Protein AF-A0A8A1MAG7-F1 (afdb_monomer)

pLDDT: mean 86.13, std 16.1, range [33.81, 98.5]

Nearest PDB structures (foldseek):
  5ikk-assembly1_A-2  TM=9.417E-01  e=5.206E-13  Schizosaccharomyces pombe 972h-
  5j8j-assembly1_A-2  TM=9.029E-01  e=1.409E-11  Saccharomyces cerevisiae S288C
  6z6o-assembly1_E  TM=8.966E-01  e=1.816E-11  Saccharomyces cerevisiae S288C
  6z6f-assembly1_A  TM=8.938E-01  e=6.882E-11  Saccharomyces cerevisiae S288C
  6z6h-assembly1_B  TM=8.407E-01  e=3.095E-09  Saccharomyces cerevisiae S288C

Organism: Ajellomyces capsulatus (NCBI:txid5037)

Structure (mmCIF, N/CA/C/O backbone):
data_AF-A0A8A1MAG7-F1
#
_entry.id   AF-A0A8A1MAG7-F1
#
loop_
_atom_site.group_PDB
_atom_site.id
_atom_site.type_symbol
_atom_site.label_atom_id
_atom_site.label_alt_id
_atom_site.label_comp_id
_atom_site.label_asym_id
_atom_site.label_entity_id
_atom_site.label_seq_id
_atom_site.pdbx_PDB_ins_code
_atom_site.Cartn_x
_atom_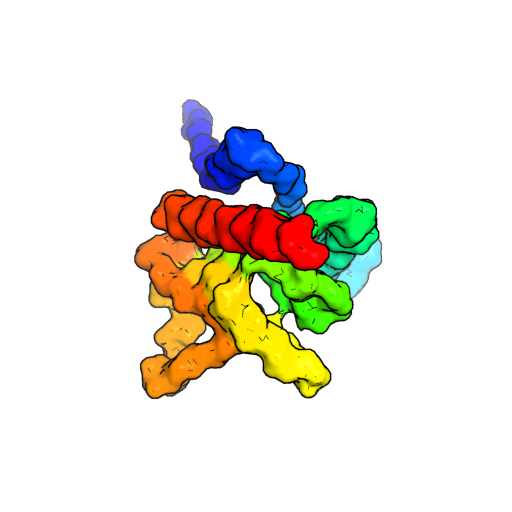site.Cartn_y
_atom_site.Cartn_z
_atom_site.occupancy
_atom_site.B_iso_or_equiv
_atom_site.auth_seq_id
_atom_site.auth_comp_id
_atom_site.auth_asym_id
_atom_site.auth_atom_id
_atom_site.pdbx_PDB_model_num
ATOM 1 N N . MET A 1 1 ? -10.547 1.505 -40.379 1.00 33.81 1 MET A N 1
ATOM 2 C CA . MET A 1 1 ? -11.097 0.730 -39.248 1.00 33.81 1 MET A CA 1
ATOM 3 C C . MET A 1 1 ? -10.253 1.044 -38.028 1.00 33.81 1 MET A C 1
ATOM 5 O O . MET A 1 1 ? -9.081 0.695 -38.015 1.00 33.81 1 MET A O 1
ATOM 9 N N . ALA A 1 2 ? -10.794 1.801 -37.075 1.00 35.88 2 ALA A N 1
ATOM 10 C CA . ALA A 1 2 ? -10.113 2.058 -35.812 1.00 35.88 2 ALA A CA 1
ATOM 11 C C . ALA A 1 2 ? -10.186 0.778 -34.974 1.00 35.88 2 ALA A C 1
ATOM 13 O O . ALA A 1 2 ? -11.279 0.320 -34.645 1.00 35.88 2 ALA A O 1
ATOM 14 N N . ASN A 1 3 ? -9.034 0.176 -34.682 1.00 38.53 3 ASN A N 1
ATOM 15 C CA . ASN A 1 3 ? -8.954 -0.936 -33.748 1.00 38.53 3 ASN A CA 1
ATOM 16 C C . ASN A 1 3 ? -9.261 -0.365 -32.359 1.00 38.53 3 ASN A C 1
ATOM 18 O O . ASN A 1 3 ? -8.435 0.331 -31.768 1.00 38.53 3 ASN A O 1
ATOM 22 N N . GLY A 1 4 ? -10.489 -0.579 -31.889 1.00 38.81 4 GLY A N 1
ATOM 23 C CA . GLY A 1 4 ? -10.929 -0.197 -30.556 1.00 38.81 4 GLY A CA 1
ATOM 24 C C . GLY A 1 4 ? -10.152 -1.000 -29.523 1.00 38.81 4 GLY A C 1
ATOM 25 O O . GLY A 1 4 ? -10.568 -2.090 -29.139 1.00 38.81 4 GLY A O 1
ATOM 26 N N . GLY A 1 5 ? -9.010 -0.470 -29.090 1.00 35.75 5 GLY A N 1
ATOM 27 C CA . GLY A 1 5 ? -8.296 -0.986 -27.935 1.00 35.75 5 GLY A CA 1
ATOM 28 C C . GLY A 1 5 ? -9.201 -0.856 -26.718 1.00 35.75 5 GLY A C 1
ATOM 29 O O . GLY A 1 5 ? -9.334 0.232 -26.158 1.00 35.75 5 GLY A O 1
ATOM 30 N N . ARG A 1 6 ? -9.848 -1.953 -26.311 1.00 42.72 6 ARG A N 1
ATOM 31 C CA . ARG A 1 6 ? -10.412 -2.058 -24.965 1.00 42.72 6 ARG A CA 1
ATOM 32 C C . ARG A 1 6 ? -9.238 -1.879 -24.009 1.00 42.72 6 ARG A C 1
ATOM 34 O O . ARG A 1 6 ? -8.430 -2.789 -23.854 1.00 42.72 6 ARG A O 1
ATOM 41 N N . LYS A 1 7 ? -9.118 -0.700 -23.395 1.00 51.25 7 LYS A N 1
ATOM 42 C CA . LYS A 1 7 ? -8.331 -0.561 -22.172 1.00 51.25 7 LYS A CA 1
ATOM 43 C C . LYS A 1 7 ? -8.980 -1.517 -21.175 1.00 51.25 7 LYS A C 1
ATOM 45 O O . LYS A 1 7 ? -10.106 -1.275 -20.754 1.00 51.25 7 LYS A O 1
ATOM 50 N N . ALA A 1 8 ? -8.338 -2.652 -20.914 1.00 54.47 8 ALA A N 1
ATOM 51 C CA . ALA A 1 8 ? -8.750 -3.536 -19.840 1.00 54.47 8 ALA A CA 1
ATOM 52 C C . ALA A 1 8 ? -8.534 -2.757 -18.543 1.00 54.47 8 ALA A C 1
ATOM 54 O O . ALA A 1 8 ? -7.400 -2.584 -18.102 1.00 54.47 8 ALA A O 1
ATOM 55 N N . ASP A 1 9 ? -9.610 -2.197 -18.005 1.00 71.00 9 ASP A N 1
ATOM 56 C CA . ASP A 1 9 ? -9.578 -1.537 -16.713 1.00 71.00 9 ASP A CA 1
ATOM 57 C C . ASP A 1 9 ? -9.663 -2.618 -15.638 1.00 71.00 9 ASP A C 1
ATOM 59 O O . ASP A 1 9 ? -10.737 -3.006 -15.184 1.00 71.00 9 ASP A O 1
ATOM 63 N N . VAL A 1 10 ? -8.506 -3.193 -15.317 1.00 85.06 10 VAL A N 1
ATOM 64 C CA . VAL A 1 10 ? -8.394 -4.237 -14.294 1.00 85.06 10 VAL A CA 1
ATOM 65 C C . VAL A 1 10 ? -8.762 -3.682 -12.917 1.00 85.06 10 VAL A C 1
ATOM 67 O O . VAL A 1 10 ? -9.334 -4.401 -12.098 1.00 85.06 10 VAL A O 1
ATOM 70 N N . VAL A 1 11 ? -8.504 -2.388 -12.686 1.00 89.00 11 VAL A N 1
ATOM 71 C CA . VAL A 1 11 ? -8.842 -1.682 -11.443 1.00 89.00 11 VAL A CA 1
ATOM 72 C C . VAL A 1 11 ? -10.351 -1.683 -11.225 1.00 89.00 11 VAL A C 1
ATOM 74 O O . VAL A 1 11 ? -10.798 -1.955 -10.111 1.00 89.00 11 VAL A O 1
ATOM 77 N N . LYS A 1 12 ? -11.148 -1.534 -12.292 1.00 91.19 12 LYS A N 1
ATOM 78 C CA . LYS A 1 12 ? -12.611 -1.680 -12.223 1.00 91.19 12 LYS A CA 1
ATOM 79 C C . LYS A 1 12 ? -13.044 -2.984 -11.548 1.00 91.19 12 LYS A C 1
ATOM 81 O O . LYS A 1 12 ? -13.998 -2.986 -10.780 1.00 91.19 12 LYS A O 1
ATOM 86 N N . GLY A 1 13 ? -12.321 -4.080 -11.778 1.00 94.00 13 GLY A N 1
ATOM 87 C CA . GLY A 1 13 ? -12.618 -5.363 -11.150 1.00 94.00 13 GLY A CA 1
ATOM 88 C C . GLY A 1 13 ? -12.413 -5.380 -9.630 1.00 94.00 13 GLY A C 1
ATOM 89 O O . GLY A 1 13 ? -13.068 -6.176 -8.961 1.00 94.00 13 GLY A O 1
ATOM 90 N N . TYR A 1 14 ? -11.516 -4.549 -9.091 1.00 96.50 14 TYR A N 1
ATOM 91 C CA . TYR A 1 14 ? -11.347 -4.356 -7.646 1.00 96.50 14 TYR A CA 1
ATOM 92 C C . TYR A 1 14 ? -12.453 -3.468 -7.079 1.00 96.50 14 TYR A C 1
ATOM 94 O O . TYR A 1 14 ? -13.019 -3.793 -6.041 1.00 96.50 14 TYR A O 1
ATOM 102 N N . VAL A 1 15 ? -12.800 -2.391 -7.791 1.00 95.88 15 VAL A N 1
ATOM 103 C CA . VAL A 1 15 ? -13.884 -1.475 -7.406 1.00 95.88 15 VAL A CA 1
ATOM 104 C C . VAL A 1 15 ? -15.226 -2.206 -7.349 1.00 95.88 15 VAL A C 1
ATOM 106 O O . VAL A 1 15 ? -15.944 -2.099 -6.361 1.00 95.88 15 VAL A O 1
ATOM 109 N N . GLU A 1 16 ? -15.553 -2.990 -8.379 1.00 96.25 16 GLU A N 1
ATOM 110 C CA . GLU A 1 16 ? -16.785 -3.787 -8.421 1.00 96.25 16 GLU A CA 1
ATOM 111 C C . GLU A 1 16 ? -16.852 -4.793 -7.266 1.00 96.25 16 GLU A C 1
ATOM 113 O O . GLU A 1 16 ? -17.897 -4.914 -6.631 1.00 96.25 16 GLU A O 1
ATOM 118 N N . TRP A 1 17 ? -15.741 -5.474 -6.962 1.00 97.12 17 TRP A N 1
ATOM 119 C CA . TRP A 1 17 ? -15.672 -6.397 -5.829 1.00 97.12 17 TRP A CA 1
ATOM 120 C C . TRP A 1 17 ? -15.864 -5.674 -4.490 1.00 97.12 17 TRP A C 1
ATOM 122 O O . TRP A 1 17 ? -16.656 -6.128 -3.670 1.00 97.12 17 TRP A O 1
ATOM 132 N N . ALA A 1 18 ? -15.202 -4.534 -4.281 1.00 97.00 18 ALA A N 1
ATOM 133 C CA . ALA A 1 18 ? -15.323 -3.761 -3.047 1.00 97.00 18 ALA A CA 1
ATOM 134 C C . ALA A 1 18 ? -16.775 -3.310 -2.812 1.00 97.00 18 ALA A C 1
ATOM 136 O O . ALA A 1 18 ? -17.327 -3.541 -1.740 1.00 97.00 18 ALA A O 1
ATOM 137 N N . ILE A 1 19 ? -17.436 -2.781 -3.848 1.00 96.75 19 ILE A N 1
ATOM 138 C CA . ILE A 1 19 ? -18.851 -2.381 -3.780 1.00 96.75 19 ILE A CA 1
ATOM 139 C C . ILE A 1 19 ? -19.754 -3.578 -3.446 1.00 96.75 19 ILE A C 1
ATOM 141 O O . ILE A 1 19 ? -20.659 -3.453 -2.625 1.00 96.75 19 ILE A O 1
ATOM 145 N N . GLN A 1 20 ? -19.514 -4.743 -4.058 1.00 97.44 20 GLN A N 1
ATOM 146 C CA . GLN A 1 20 ? -20.292 -5.962 -3.794 1.00 97.44 20 GLN A CA 1
ATOM 147 C C . GLN A 1 20 ? -20.151 -6.471 -2.355 1.00 97.44 20 GLN A C 1
ATOM 149 O O . GLN A 1 20 ? -21.065 -7.127 -1.865 1.00 97.44 20 GLN A O 1
ATOM 154 N N . ASN A 1 21 ? -19.044 -6.148 -1.685 1.00 95.88 21 ASN A N 1
ATOM 155 C CA . ASN A 1 21 ? -18.772 -6.519 -0.297 1.00 95.88 21 ASN A CA 1
ATOM 156 C C . ASN A 1 21 ? -18.989 -5.345 0.672 1.00 95.88 21 ASN A C 1
ATOM 158 O O . ASN A 1 21 ? -18.469 -5.358 1.779 1.00 95.88 21 ASN A O 1
ATOM 162 N N . ASN A 1 22 ? -19.761 -4.328 0.263 1.00 94.19 22 ASN A N 1
ATOM 163 C CA . ASN A 1 22 ? -20.116 -3.170 1.090 1.00 94.19 22 ASN A CA 1
ATOM 164 C C . ASN A 1 22 ? -18.905 -2.363 1.610 1.00 94.19 22 ASN A C 1
ATOM 166 O O . ASN A 1 22 ? -18.963 -1.734 2.664 1.00 94.19 22 ASN A O 1
ATOM 170 N N . ILE A 1 23 ? -17.811 -2.347 0.847 1.00 95.06 23 ILE A N 1
ATOM 171 C CA . ILE A 1 23 ? -16.613 -1.562 1.144 1.00 95.06 23 ILE A CA 1
ATOM 172 C C . ILE A 1 23 ? -16.712 -0.216 0.417 1.00 95.06 23 ILE A C 1
ATOM 174 O O . ILE A 1 23 ? -16.939 -0.158 -0.796 1.00 95.06 23 ILE A O 1
ATOM 178 N N . GLY A 1 24 ? -16.519 0.884 1.151 1.00 95.00 24 GLY A N 1
ATOM 179 C CA . GLY A 1 24 ? -16.428 2.226 0.573 1.00 95.00 24 GLY A CA 1
ATOM 180 C C . GLY A 1 24 ? -15.184 2.382 -0.307 1.00 95.00 24 GLY A C 1
ATOM 181 O O . GLY A 1 24 ? -14.098 1.938 0.058 1.00 95.00 24 GLY A O 1
ATOM 182 N N . VAL A 1 25 ? -15.322 3.030 -1.468 1.00 96.00 25 VAL A N 1
ATOM 183 C CA . VAL A 1 25 ? -14.229 3.165 -2.446 1.00 96.00 25 VAL A CA 1
ATOM 184 C C . VAL A 1 25 ? -13.924 4.632 -2.731 1.00 96.00 25 VAL A C 1
ATOM 186 O O . VAL A 1 25 ? -14.808 5.396 -3.112 1.00 96.00 25 VAL A O 1
ATOM 189 N N . ILE A 1 26 ? -12.644 4.994 -2.625 1.00 95.19 26 ILE A N 1
ATOM 190 C CA . ILE A 1 26 ? -12.083 6.237 -3.162 1.00 95.19 26 ILE A CA 1
ATOM 191 C C . ILE A 1 26 ? -11.135 5.846 -4.301 1.00 95.19 26 ILE A C 1
ATOM 193 O O . ILE A 1 26 ? -10.036 5.354 -4.053 1.00 95.19 26 ILE A O 1
ATOM 197 N N . ASP A 1 27 ? -11.569 6.041 -5.547 1.00 94.19 27 ASP A N 1
ATOM 198 C CA . ASP A 1 27 ? -10.748 5.786 -6.736 1.00 94.19 27 ASP A CA 1
ATOM 199 C C . ASP A 1 27 ? -10.073 7.078 -7.215 1.00 94.19 27 ASP A C 1
ATOM 201 O O . ASP A 1 27 ? -10.728 8.102 -7.425 1.00 94.19 27 ASP A O 1
ATOM 205 N N . VAL A 1 28 ? -8.747 7.040 -7.366 1.00 92.06 28 VAL A N 1
ATOM 206 C CA . VAL A 1 28 ? -7.919 8.224 -7.629 1.00 92.06 28 VAL A CA 1
ATOM 207 C C . VAL A 1 28 ? -6.993 7.959 -8.804 1.00 92.06 28 VAL A C 1
ATOM 209 O O . VAL A 1 28 ? -6.101 7.114 -8.747 1.00 92.06 28 VAL A O 1
ATOM 212 N N . ASN A 1 29 ? -7.142 8.752 -9.861 1.00 88.44 29 ASN A N 1
ATOM 213 C CA . ASN A 1 29 ? -6.241 8.703 -11.005 1.00 88.44 29 ASN A CA 1
ATOM 214 C C . ASN A 1 29 ? -5.066 9.677 -10.823 1.00 88.44 29 ASN A C 1
ATOM 216 O O . ASN A 1 29 ? -5.274 10.883 -10.688 1.00 88.44 29 ASN A O 1
ATOM 220 N N . ILE A 1 30 ? -3.833 9.166 -10.892 1.00 83.75 30 ILE A N 1
ATOM 221 C CA . ILE A 1 30 ? -2.604 9.970 -10.834 1.00 83.75 30 ILE A CA 1
ATOM 222 C C . ILE A 1 30 ? -2.067 10.191 -12.259 1.00 83.75 30 ILE A C 1
ATOM 224 O O . ILE A 1 30 ? -1.625 9.232 -12.904 1.00 83.75 30 ILE A O 1
ATOM 228 N N . PRO A 1 31 ? -2.065 11.432 -12.782 1.00 78.06 31 PRO A N 1
ATOM 229 C CA . PRO A 1 31 ? -1.567 11.717 -14.123 1.00 78.06 31 PRO A CA 1
ATOM 230 C C . PRO A 1 31 ? -0.085 11.359 -14.296 1.00 78.06 31 PRO A C 1
ATOM 232 O O . PRO A 1 31 ? 0.759 11.695 -13.467 1.00 78.06 31 PRO A O 1
ATOM 235 N N . LYS A 1 32 ? 0.253 10.722 -15.427 1.00 69.62 32 LYS A N 1
ATOM 236 C CA . LYS A 1 32 ? 1.651 10.405 -15.781 1.00 69.62 32 LYS A CA 1
ATOM 237 C C . LYS A 1 32 ? 2.466 11.641 -16.169 1.00 69.62 32 LYS A C 1
ATOM 239 O O . LYS A 1 32 ? 3.664 11.677 -15.912 1.00 69.62 32 LYS A O 1
ATOM 244 N N . HIS A 1 33 ? 1.815 12.637 -16.765 1.00 68.88 33 HIS A N 1
ATOM 245 C CA . HIS A 1 33 ? 2.421 13.899 -17.176 1.00 68.88 33 HIS A CA 1
ATOM 246 C C . HIS A 1 33 ? 1.610 15.050 -16.597 1.00 68.88 33 HIS A C 1
ATOM 248 O O . HIS A 1 33 ? 0.378 15.011 -16.607 1.00 68.88 33 HIS A O 1
ATOM 254 N N . LEU A 1 34 ? 2.313 16.061 -16.098 1.00 64.94 34 LEU A N 1
ATOM 255 C CA . LEU A 1 34 ? 1.719 17.321 -15.679 1.00 64.94 34 LEU A CA 1
ATOM 256 C C . LEU A 1 34 ? 1.910 18.306 -16.825 1.00 64.94 34 LEU A C 1
ATOM 258 O O . LEU A 1 34 ? 3.036 18.508 -17.270 1.00 64.94 34 LEU A O 1
ATOM 262 N N . THR A 1 35 ? 0.829 18.904 -17.318 1.00 63.06 35 THR A N 1
ATOM 263 C CA . THR A 1 35 ? 0.943 19.989 -18.294 1.00 63.06 35 THR A CA 1
ATOM 264 C C . THR A 1 35 ? 1.578 21.190 -17.588 1.00 63.06 35 THR A C 1
ATOM 266 O O . THR A 1 35 ? 0.995 21.664 -16.607 1.00 63.06 35 THR A O 1
ATOM 269 N N . PRO A 1 36 ? 2.745 21.697 -18.029 1.00 56.78 36 PRO A N 1
ATOM 270 C CA . PRO A 1 36 ? 3.343 22.870 -17.410 1.00 56.78 36 PRO A CA 1
ATOM 271 C C . PRO A 1 36 ? 2.382 24.052 -17.535 1.00 56.78 36 PRO A C 1
ATOM 273 O O . PRO A 1 36 ? 1.896 24.355 -18.624 1.00 56.78 36 PRO A O 1
ATOM 276 N N . SER A 1 37 ? 2.090 24.728 -16.424 1.00 55.53 37 SER A N 1
ATOM 277 C CA . SER A 1 37 ? 1.403 26.018 -16.495 1.00 55.53 37 SER A CA 1
ATOM 278 C C . SER A 1 37 ? 2.316 27.014 -17.214 1.00 55.53 37 SER A C 1
ATOM 280 O O . SER A 1 37 ? 3.515 27.030 -16.934 1.00 55.53 37 SER A O 1
ATOM 282 N N . GLU A 1 38 ? 1.771 27.897 -18.054 1.00 55.66 38 GLU A N 1
ATOM 283 C CA . GLU A 1 38 ? 2.521 28.906 -18.836 1.00 55.66 38 GLU A CA 1
ATOM 284 C C . GLU A 1 38 ? 3.436 29.835 -17.997 1.00 55.66 38 GLU A C 1
ATOM 286 O O . GLU A 1 38 ? 4.187 30.636 -18.546 1.00 55.66 38 GLU A O 1
ATOM 291 N N . LYS A 1 39 ? 3.397 29.742 -16.659 1.00 51.22 39 LYS A N 1
ATOM 292 C CA . LYS A 1 39 ? 4.134 30.585 -15.708 1.00 51.22 39 LYS A CA 1
ATOM 293 C C . LYS A 1 39 ? 5.309 29.903 -14.992 1.00 51.22 39 LYS A C 1
ATOM 295 O O . LYS A 1 39 ? 5.983 30.571 -14.208 1.00 51.22 39 LYS A O 1
ATOM 300 N N . SER A 1 40 ? 5.596 28.618 -15.213 1.00 50.59 40 SER A N 1
ATOM 301 C CA . SER A 1 40 ? 6.726 27.956 -14.540 1.00 50.59 40 SER A CA 1
ATOM 302 C C . SER A 1 40 ? 8.021 28.104 -15.347 1.00 50.59 40 SER A C 1
ATOM 304 O O . SER A 1 40 ? 8.358 27.260 -16.168 1.00 50.59 40 SER A O 1
ATOM 306 N N . VAL A 1 41 ? 8.765 29.182 -15.081 1.00 48.41 41 VAL A N 1
ATOM 307 C CA . VAL A 1 41 ? 10.097 29.478 -15.663 1.00 48.41 41 VAL A CA 1
ATOM 308 C C . VAL A 1 41 ? 11.213 28.603 -15.054 1.00 48.41 41 VAL A C 1
ATOM 310 O O . VAL A 1 41 ? 12.373 28.700 -15.438 1.00 48.41 41 VAL A O 1
ATOM 313 N N . ASN A 1 42 ? 10.883 27.704 -14.126 1.00 52.06 42 ASN A N 1
ATOM 314 C CA . ASN A 1 42 ? 11.849 26.796 -13.521 1.00 52.06 42 ASN A CA 1
ATOM 315 C C . ASN A 1 42 ? 11.629 25.380 -14.046 1.00 52.06 42 ASN A C 1
ATOM 317 O O . ASN A 1 42 ? 10.577 24.793 -13.802 1.00 52.06 42 ASN A O 1
ATOM 321 N N . TYR A 1 43 ? 12.654 24.833 -14.704 1.00 51.56 43 TYR A N 1
ATOM 322 C CA . TYR A 1 43 ? 12.823 23.405 -14.973 1.00 51.56 43 TYR A CA 1
ATOM 323 C C . TYR A 1 43 ? 12.969 22.649 -13.641 1.00 51.56 43 TYR A C 1
ATOM 325 O O . TYR A 1 43 ? 14.045 22.174 -13.287 1.00 51.56 43 TYR A O 1
ATOM 333 N N . GLN A 1 44 ? 11.916 22.602 -12.828 1.00 54.66 44 GLN A N 1
ATOM 334 C CA . GLN A 1 44 ? 11.830 21.560 -11.819 1.00 54.66 44 GLN A CA 1
ATOM 335 C C . GLN A 1 44 ? 11.687 20.248 -12.586 1.00 54.66 44 GLN A C 1
ATOM 337 O O . GLN A 1 44 ? 10.835 20.158 -13.468 1.00 54.66 44 GLN A O 1
ATOM 342 N N . ASP A 1 45 ? 12.541 19.267 -12.279 1.00 69.06 45 ASP A N 1
ATOM 343 C CA . ASP A 1 45 ? 12.388 17.900 -12.782 1.00 69.06 45 ASP A CA 1
ATOM 344 C C . ASP A 1 45 ? 10.922 17.495 -12.618 1.00 69.06 45 ASP A C 1
ATOM 346 O O . ASP A 1 45 ? 10.422 17.441 -11.488 1.00 69.06 45 ASP A O 1
ATOM 350 N N . GLU A 1 46 ? 10.231 17.228 -13.728 1.00 69.38 46 GLU A N 1
ATOM 351 C CA . GLU A 1 46 ? 8.807 16.874 -13.725 1.00 69.38 46 GLU A CA 1
ATOM 352 C C . GLU A 1 46 ? 8.527 15.733 -12.735 1.00 69.38 46 GLU A C 1
ATOM 354 O O . GLU A 1 46 ? 7.493 15.699 -12.076 1.00 69.38 46 GLU A O 1
ATOM 359 N N . ASP A 1 47 ? 9.488 14.824 -12.576 1.00 70.50 47 ASP A N 1
ATOM 360 C CA . ASP A 1 47 ? 9.472 13.713 -11.630 1.00 70.50 47 ASP A CA 1
ATOM 361 C C . ASP A 1 47 ? 9.332 14.169 -10.176 1.00 70.50 47 ASP A C 1
ATOM 363 O O . ASP A 1 47 ? 8.521 13.614 -9.431 1.00 70.50 47 ASP A O 1
ATOM 367 N N . ARG A 1 48 ? 10.085 15.196 -9.765 1.00 76.00 48 ARG A N 1
ATOM 368 C CA . ARG A 1 48 ? 10.013 15.745 -8.404 1.00 76.00 48 ARG A CA 1
ATOM 369 C C . ARG A 1 48 ? 8.684 16.444 -8.168 1.00 76.00 48 ARG A C 1
ATOM 371 O O . ARG A 1 48 ? 8.076 16.244 -7.121 1.00 76.00 48 ARG A O 1
ATOM 378 N N . MET A 1 49 ? 8.221 17.213 -9.151 1.00 79.38 49 MET A N 1
ATOM 379 C CA . MET A 1 49 ? 6.931 17.897 -9.078 1.00 79.38 49 MET A CA 1
ATOM 380 C C . MET A 1 49 ? 5.778 16.889 -8.967 1.00 79.38 49 MET A C 1
ATOM 382 O O . MET A 1 49 ? 4.884 17.059 -8.142 1.00 79.38 49 MET A O 1
ATOM 386 N N . ARG A 1 50 ? 5.832 15.785 -9.724 1.00 77.88 50 ARG A N 1
ATOM 387 C CA . ARG A 1 50 ? 4.847 14.695 -9.633 1.00 77.88 50 ARG A CA 1
ATOM 388 C C . ARG A 1 50 ? 4.845 14.015 -8.272 1.00 77.88 50 ARG A C 1
ATOM 390 O O . ARG A 1 50 ? 3.769 13.741 -7.752 1.00 77.88 50 ARG A O 1
ATOM 397 N N . MET A 1 51 ? 6.018 13.752 -7.694 1.00 79.88 51 MET A N 1
ATOM 398 C CA . MET A 1 51 ? 6.104 13.196 -6.340 1.00 79.88 51 MET A CA 1
ATOM 399 C C . MET A 1 51 ? 5.436 14.132 -5.330 1.00 79.88 51 MET A C 1
ATOM 401 O O . MET A 1 51 ? 4.532 13.700 -4.629 1.00 79.88 51 MET A O 1
ATOM 405 N N . GLN A 1 52 ? 5.780 15.423 -5.350 1.00 84.00 52 GLN A N 1
ATOM 406 C CA . GLN A 1 52 ? 5.184 16.416 -4.450 1.00 84.00 52 GLN A CA 1
ATOM 407 C C . GLN A 1 52 ? 3.662 16.513 -4.597 1.00 84.00 52 GLN A C 1
ATOM 409 O O . GLN A 1 52 ? 2.955 16.587 -3.597 1.00 84.00 52 GLN A O 1
ATOM 414 N N . MET A 1 53 ? 3.142 16.490 -5.826 1.00 85.75 53 MET A N 1
ATOM 415 C CA . MET A 1 53 ? 1.696 16.507 -6.056 1.00 85.75 53 MET A CA 1
ATOM 416 C C . MET A 1 53 ? 1.014 15.221 -5.586 1.00 85.75 53 MET A C 1
ATOM 418 O O . MET A 1 53 ? -0.072 15.285 -5.017 1.00 85.75 53 MET A O 1
ATOM 422 N N . SER A 1 54 ? 1.641 14.060 -5.799 1.00 87.38 54 SER A N 1
ATOM 423 C CA . SER A 1 54 ? 1.126 12.786 -5.291 1.00 87.38 54 SER A CA 1
ATOM 424 C C . SER A 1 54 ? 1.093 12.764 -3.763 1.00 87.38 54 SER A C 1
ATOM 426 O O . SER A 1 54 ? 0.140 12.233 -3.199 1.00 87.38 54 SER A O 1
ATOM 428 N N . ASP A 1 55 ? 2.105 13.339 -3.110 1.00 89.50 55 ASP A N 1
ATOM 429 C CA . ASP A 1 55 ? 2.175 13.453 -1.653 1.00 89.50 55 ASP A CA 1
ATOM 430 C C . ASP A 1 55 ? 1.066 14.380 -1.136 1.00 89.50 55 ASP A C 1
ATOM 432 O O . ASP A 1 55 ? 0.286 13.987 -0.273 1.00 89.50 55 ASP A O 1
ATOM 436 N N . GLN A 1 56 ? 0.928 15.574 -1.725 1.00 91.12 56 GLN A N 1
ATOM 437 C CA . GLN A 1 56 ? -0.122 16.535 -1.367 1.00 91.12 56 GLN A CA 1
ATOM 438 C C . GLN A 1 56 ? -1.526 15.953 -1.539 1.00 91.12 56 GLN A C 1
ATOM 440 O O . GLN A 1 56 ? -2.379 16.149 -0.678 1.00 91.12 56 GLN A O 1
ATOM 445 N N . LEU A 1 57 ? -1.770 15.226 -2.632 1.00 92.44 57 LEU A N 1
ATOM 446 C CA . LEU A 1 57 ? -3.062 14.599 -2.884 1.00 92.44 57 LEU A CA 1
ATOM 447 C C . LEU A 1 57 ? -3.369 13.498 -1.861 1.00 92.44 57 LEU A C 1
ATOM 449 O O . LEU A 1 57 ? -4.487 13.445 -1.355 1.00 92.44 57 LEU A O 1
ATOM 453 N N . ALA A 1 58 ? -2.392 12.647 -1.534 1.00 93.69 58 ALA A N 1
ATOM 454 C CA . ALA A 1 58 ? -2.570 11.596 -0.535 1.00 93.69 58 ALA A CA 1
ATOM 455 C C . ALA A 1 58 ? -2.878 12.184 0.851 1.00 93.69 58 ALA A C 1
ATOM 457 O O . ALA A 1 58 ? -3.828 11.749 1.501 1.00 93.69 58 ALA A O 1
ATOM 458 N N . THR A 1 59 ? -2.131 13.210 1.273 1.00 94.38 59 THR A N 1
ATOM 459 C CA . THR A 1 59 ? -2.381 13.926 2.533 1.00 94.38 59 THR A CA 1
ATOM 460 C C . THR A 1 59 ? -3.751 14.597 2.537 1.00 94.38 59 THR A C 1
ATOM 462 O O . THR A 1 59 ? -4.505 14.430 3.488 1.00 94.38 59 THR A O 1
ATOM 465 N N . TYR A 1 60 ? -4.120 15.286 1.454 1.00 95.06 60 TYR A N 1
ATOM 466 C CA . TYR A 1 60 ? -5.416 15.954 1.352 1.00 95.06 60 TYR A CA 1
ATOM 467 C C . TYR A 1 60 ? -6.586 14.973 1.482 1.00 95.06 60 TYR A C 1
ATOM 469 O O . TYR A 1 60 ? -7.524 15.231 2.236 1.00 95.06 60 TYR A O 1
ATOM 477 N N . LEU A 1 61 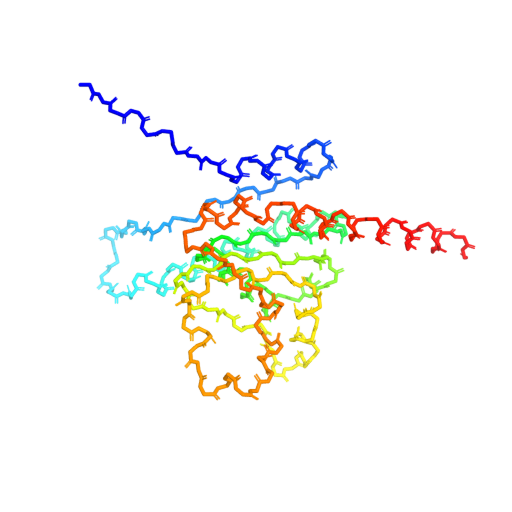? -6.522 13.835 0.781 1.00 95.56 61 LEU A N 1
ATOM 478 C CA . LEU A 1 61 ? -7.539 12.789 0.879 1.00 95.56 61 LEU A CA 1
ATOM 479 C C . LEU A 1 61 ? -7.615 12.208 2.290 1.00 95.56 61 LEU A C 1
ATOM 481 O O . LEU A 1 61 ? -8.716 12.025 2.806 1.00 95.56 61 LEU A O 1
ATOM 485 N N . TRP A 1 62 ? -6.464 11.967 2.922 1.00 95.56 62 TRP A N 1
ATOM 486 C CA . TRP A 1 62 ? -6.422 11.492 4.298 1.00 95.56 62 TRP A CA 1
ATOM 487 C C . TRP A 1 62 ? -7.131 12.460 5.247 1.00 95.56 62 TRP A C 1
ATOM 489 O O . TRP A 1 62 ? -8.146 12.101 5.835 1.00 95.56 62 TRP A O 1
ATOM 499 N N . GLU A 1 63 ? -6.652 13.699 5.333 1.00 94.94 63 GLU A N 1
ATOM 500 C CA . GLU A 1 63 ? -7.092 14.676 6.336 1.00 94.94 63 GLU A CA 1
ATOM 501 C C . GLU A 1 63 ? -8.541 15.140 6.136 1.00 94.94 63 GLU A C 1
ATOM 503 O O . GLU A 1 63 ? -9.225 15.464 7.102 1.00 94.94 63 GLU A O 1
ATOM 508 N N . ASN A 1 64 ? -9.026 15.190 4.890 1.00 95.25 64 ASN A N 1
ATOM 509 C CA . ASN A 1 64 ? -10.326 15.801 4.585 1.00 95.25 64 ASN A CA 1
ATOM 510 C C . ASN A 1 64 ? -11.437 14.782 4.316 1.00 95.25 64 ASN A C 1
ATOM 512 O O . ASN A 1 64 ? -12.610 15.134 4.430 1.00 95.25 64 ASN A O 1
ATOM 516 N N . TYR A 1 65 ? -11.096 13.543 3.948 1.00 93.56 65 TYR A N 1
ATOM 517 C CA . TYR A 1 65 ? -12.087 12.547 3.533 1.00 93.56 65 TYR A CA 1
ATOM 518 C C . TYR A 1 65 ? -11.965 11.207 4.243 1.00 93.56 65 TYR A C 1
ATOM 520 O O . TYR A 1 65 ? -12.957 10.495 4.303 1.00 93.56 65 TYR A O 1
ATOM 528 N N . ILE A 1 66 ? -10.802 10.821 4.763 1.00 94.06 66 ILE A N 1
ATOM 529 C CA . ILE A 1 66 ? -10.634 9.491 5.367 1.00 94.06 66 ILE A CA 1
ATOM 530 C C . ILE A 1 66 ? -10.618 9.605 6.890 1.00 94.06 66 ILE A C 1
ATOM 532 O O . ILE A 1 66 ? -11.465 9.024 7.563 1.00 94.06 66 ILE A O 1
ATOM 536 N N . GLU A 1 67 ? -9.701 10.404 7.429 1.00 93.62 67 GLU A N 1
ATOM 537 C CA . GLU A 1 67 ? -9.529 10.614 8.864 1.00 93.62 67 GLU A CA 1
ATOM 538 C C . GLU A 1 67 ? -10.785 11.157 9.569 1.00 93.62 67 GLU A C 1
ATOM 540 O O . GLU A 1 67 ? -11.079 10.678 10.664 1.00 93.62 67 GLU A O 1
ATOM 545 N N . PRO A 1 68 ? -11.585 12.067 8.978 1.00 93.38 68 PRO A N 1
ATOM 546 C CA . PRO A 1 68 ? -12.790 12.566 9.643 1.00 93.38 68 PRO A CA 1
ATOM 547 C C . PRO A 1 68 ? -13.938 11.554 9.756 1.00 93.38 68 PRO A C 1
ATOM 549 O O . PRO A 1 68 ? -14.901 11.828 10.464 1.00 93.38 68 PRO A O 1
ATOM 552 N N . ASN A 1 69 ? -13.883 10.432 9.032 1.00 90.25 69 ASN A N 1
ATOM 553 C CA . ASN A 1 69 ? -14.913 9.393 9.087 1.00 90.25 69 ASN A CA 1
ATOM 554 C C . ASN A 1 69 ? -14.589 8.350 10.163 1.00 90.25 69 ASN A C 1
ATOM 556 O O . ASN A 1 69 ? -13.449 8.266 10.610 1.00 90.25 69 ASN A O 1
ATOM 560 N N . ASP A 1 70 ? -15.553 7.496 10.508 1.00 86.75 70 ASP A N 1
ATOM 561 C CA . ASP A 1 70 ? -15.407 6.478 11.565 1.00 86.75 70 ASP A CA 1
ATOM 562 C C . ASP A 1 70 ? -14.828 5.136 11.075 1.00 86.75 70 ASP A C 1
ATOM 564 O O . ASP A 1 70 ? -14.722 4.188 11.842 1.00 86.75 70 ASP A O 1
ATOM 568 N N . ALA A 1 71 ? -14.435 5.026 9.801 1.00 84.00 71 ALA A N 1
ATOM 569 C CA . ALA A 1 71 ? -13.933 3.772 9.231 1.00 84.00 71 ALA A CA 1
ATOM 570 C C . ALA A 1 71 ? -12.640 3.289 9.924 1.00 84.00 71 ALA A C 1
ATOM 572 O O . ALA A 1 71 ? -11.600 3.948 9.839 1.00 84.00 71 ALA A O 1
ATOM 573 N N . THR A 1 72 ? -12.677 2.136 10.582 1.00 80.69 72 THR A N 1
ATOM 574 C CA . THR A 1 72 ? -11.541 1.584 11.340 1.00 80.69 72 THR A CA 1
ATOM 575 C C . THR A 1 72 ? -10.647 0.664 10.512 1.00 80.69 72 THR A C 1
ATOM 577 O O . THR A 1 72 ? -9.446 0.644 10.765 1.00 80.69 72 THR A O 1
ATOM 580 N N . SER A 1 73 ? -11.190 0.019 9.473 1.00 92.25 73 SER A N 1
ATOM 581 C CA . SER A 1 73 ? -10.449 -0.894 8.591 1.00 92.25 73 SER A CA 1
ATOM 582 C C . SER A 1 73 ? -10.217 -0.282 7.206 1.00 92.25 73 SER A C 1
ATOM 584 O O . SER A 1 73 ? -11.047 -0.381 6.299 1.00 92.25 73 SER A O 1
ATOM 586 N N . ILE A 1 74 ? -9.079 0.397 7.031 1.00 96.62 74 ILE A N 1
ATOM 587 C CA . ILE A 1 74 ? -8.722 1.088 5.781 1.00 96.62 74 ILE A CA 1
ATOM 588 C C . ILE A 1 74 ? -7.657 0.307 5.012 1.00 96.62 74 ILE A C 1
ATOM 590 O O . ILE A 1 74 ? -6.620 -0.080 5.553 1.00 96.62 74 ILE A O 1
ATOM 594 N N . PHE A 1 75 ? -7.865 0.160 3.704 1.00 97.88 75 PHE A N 1
ATOM 595 C CA . PHE A 1 75 ? -6.906 -0.466 2.799 1.00 97.88 75 PHE A CA 1
ATOM 596 C C . PHE A 1 75 ? -6.461 0.513 1.719 1.00 97.88 75 PHE A C 1
ATOM 598 O O . PHE A 1 75 ? -7.280 1.155 1.063 1.00 97.88 75 PHE A O 1
ATOM 605 N N . PHE A 1 76 ? -5.153 0.597 1.492 1.00 97.44 76 PHE A N 1
ATOM 606 C CA . PHE A 1 76 ? -4.598 1.356 0.376 1.00 97.44 76 PHE A CA 1
ATOM 607 C C . PHE A 1 76 ? -4.160 0.432 -0.752 1.00 97.44 76 PHE A C 1
ATOM 609 O O . PHE A 1 76 ? -3.484 -0.562 -0.505 1.00 97.44 76 PHE A O 1
ATOM 616 N N . LEU A 1 77 ? -4.471 0.794 -1.998 1.00 97.44 77 LEU A N 1
ATOM 617 C CA . LEU A 1 77 ? -4.007 0.093 -3.194 1.00 97.44 77 LEU A CA 1
ATOM 618 C C . LEU A 1 77 ? -3.290 1.078 -4.124 1.00 97.44 77 LEU A C 1
ATOM 620 O O . LEU A 1 77 ? -3.902 1.950 -4.732 1.00 97.44 77 LEU A O 1
ATOM 624 N N . GLY A 1 78 ? -1.967 0.948 -4.218 1.00 95.31 78 GLY A N 1
ATOM 625 C CA . GLY A 1 78 ? -1.115 1.779 -5.066 1.00 95.31 78 GLY A CA 1
ATOM 626 C C . GLY A 1 78 ? -0.645 1.038 -6.314 1.00 95.31 78 GLY A C 1
ATOM 627 O O . GLY A 1 78 ? 0.021 0.009 -6.215 1.00 95.31 78 GLY A O 1
ATOM 628 N N . VAL A 1 79 ? -0.919 1.580 -7.500 1.00 94.25 79 VAL A N 1
ATOM 629 C CA . VAL A 1 79 ? -0.469 0.996 -8.776 1.00 94.25 79 VAL A CA 1
ATOM 630 C C . VAL A 1 79 ? 0.599 1.876 -9.420 1.00 94.25 79 VAL A C 1
ATOM 632 O O . VAL A 1 79 ? 0.383 3.060 -9.689 1.00 94.25 79 VAL A O 1
ATOM 635 N N . GLY A 1 80 ? 1.772 1.301 -9.685 1.00 91.88 80 GLY A N 1
ATOM 636 C CA . GLY A 1 80 ? 2.903 2.018 -10.267 1.00 91.88 80 GLY A CA 1
ATOM 637 C C . GLY A 1 80 ? 3.356 3.184 -9.385 1.00 91.88 80 GLY A C 1
ATOM 638 O O . GLY A 1 80 ? 3.564 3.032 -8.183 1.00 91.88 80 GLY A O 1
ATOM 639 N N . ASN A 1 81 ? 3.494 4.372 -9.978 1.00 87.19 81 ASN A N 1
ATOM 640 C CA . ASN A 1 81 ? 3.982 5.561 -9.269 1.00 87.19 81 ASN A CA 1
ATOM 641 C C . ASN A 1 81 ? 3.014 6.085 -8.196 1.00 87.19 81 ASN A C 1
ATOM 643 O O . ASN A 1 81 ? 3.463 6.801 -7.304 1.00 87.19 81 ASN A O 1
ATOM 647 N N . ALA A 1 82 ? 1.725 5.723 -8.240 1.00 84.44 82 ALA A N 1
ATOM 648 C CA . ALA A 1 82 ? 0.745 6.159 -7.240 1.00 84.44 82 ALA A CA 1
ATOM 649 C C . ALA A 1 82 ? 1.095 5.673 -5.820 1.00 84.44 82 ALA A C 1
ATOM 651 O O . ALA A 1 82 ? 0.779 6.335 -4.836 1.00 84.44 82 ALA A O 1
ATOM 652 N N . TYR A 1 83 ? 1.825 4.557 -5.705 1.00 86.88 83 TYR A N 1
ATOM 653 C CA . TYR A 1 83 ? 2.327 4.062 -4.421 1.00 86.88 83 TYR A CA 1
ATOM 654 C C . TYR A 1 83 ? 3.264 5.061 -3.711 1.00 86.88 83 TYR A C 1
ATOM 656 O O . TYR A 1 83 ? 3.402 5.012 -2.492 1.00 86.88 83 TYR A O 1
ATOM 664 N N . PHE A 1 84 ? 3.897 5.997 -4.426 1.00 89.75 84 PHE A N 1
ATOM 665 C CA . PHE A 1 84 ? 4.844 6.926 -3.804 1.00 89.75 84 PHE A CA 1
ATOM 666 C C . PHE A 1 84 ? 4.175 7.851 -2.786 1.00 89.75 84 PHE A C 1
ATOM 668 O O . PHE A 1 84 ? 4.699 7.970 -1.680 1.00 89.75 84 PHE A O 1
ATOM 675 N N . GLY A 1 85 ? 3.006 8.409 -3.122 1.00 91.25 85 GLY A N 1
ATOM 676 C CA . GLY A 1 85 ? 2.234 9.237 -2.193 1.00 91.25 85 GLY A CA 1
ATOM 677 C C . GLY A 1 85 ? 1.789 8.460 -0.953 1.00 91.25 85 GLY A C 1
ATOM 678 O O . GLY A 1 85 ? 1.885 8.968 0.158 1.00 91.25 85 GLY A O 1
ATOM 679 N N . LEU A 1 86 ? 1.394 7.192 -1.122 1.00 93.69 86 LEU A N 1
ATOM 680 C CA . LEU A 1 86 ? 1.017 6.316 -0.006 1.00 93.69 86 LEU A CA 1
ATOM 681 C C . LEU A 1 86 ? 2.204 6.016 0.917 1.00 93.69 86 LEU A C 1
ATOM 683 O O . LEU A 1 86 ? 2.076 6.088 2.135 1.00 93.69 86 LEU A O 1
ATOM 687 N N . ALA A 1 87 ? 3.374 5.707 0.350 1.00 93.81 87 ALA A N 1
ATOM 688 C CA . ALA A 1 87 ? 4.582 5.468 1.134 1.00 93.81 87 ALA A CA 1
ATOM 689 C C . ALA A 1 87 ? 4.980 6.705 1.948 1.00 93.81 87 ALA A C 1
ATOM 691 O O . ALA A 1 87 ? 5.365 6.570 3.108 1.00 93.81 87 ALA A O 1
ATOM 692 N N . ASN A 1 88 ? 4.871 7.900 1.356 1.00 93.88 88 ASN A N 1
ATOM 693 C CA . ASN A 1 88 ? 5.142 9.145 2.063 1.00 93.88 88 ASN A CA 1
ATOM 694 C C . ASN A 1 88 ? 4.114 9.399 3.173 1.00 93.88 88 ASN A C 1
ATOM 696 O O . ASN A 1 88 ? 4.519 9.650 4.303 1.00 93.88 88 ASN A O 1
ATOM 700 N N . LEU A 1 89 ? 2.816 9.230 2.888 1.00 95.56 89 LEU A N 1
ATOM 701 C CA . LEU A 1 89 ? 1.731 9.373 3.865 1.00 95.56 89 LEU A CA 1
ATOM 702 C C . LEU A 1 89 ? 1.979 8.525 5.123 1.00 95.56 89 LEU A C 1
ATOM 704 O O . LEU A 1 89 ? 1.882 9.031 6.237 1.00 95.56 89 LEU A O 1
ATOM 708 N N . LEU A 1 90 ? 2.381 7.260 4.953 1.00 96.12 90 LEU A N 1
ATOM 709 C CA . LEU A 1 90 ? 2.726 6.366 6.067 1.00 96.12 90 LEU A CA 1
ATOM 710 C C . LEU A 1 90 ? 3.932 6.866 6.881 1.00 96.12 90 LEU A C 1
ATOM 712 O O . LEU A 1 90 ? 4.035 6.622 8.074 1.00 96.12 90 LEU A O 1
ATOM 716 N N . VAL A 1 91 ? 4.890 7.555 6.266 1.00 95.56 91 VAL A N 1
ATOM 717 C CA . VAL A 1 91 ? 6.064 8.057 6.996 1.00 95.56 91 VAL A CA 1
ATOM 718 C C . VAL A 1 91 ? 5.757 9.362 7.728 1.00 95.56 91 VAL A C 1
ATOM 720 O O . VAL A 1 91 ? 6.275 9.573 8.825 1.00 95.56 91 VAL A O 1
ATOM 723 N N . THR A 1 92 ? 4.966 10.245 7.119 1.00 93.75 92 THR A N 1
ATOM 724 C CA . THR A 1 92 ? 4.824 11.636 7.568 1.00 93.75 92 THR A CA 1
ATOM 725 C C . THR A 1 92 ? 3.589 11.898 8.409 1.00 93.75 92 THR A C 1
ATOM 727 O O . THR A 1 92 ? 3.603 12.837 9.199 1.00 93.75 92 THR A O 1
ATOM 730 N N . THR A 1 93 ? 2.528 11.113 8.240 1.00 92.19 93 THR A N 1
ATOM 731 C CA . THR A 1 93 ? 1.240 11.395 8.873 1.00 92.19 93 THR A CA 1
ATOM 732 C C . THR A 1 93 ? 1.068 10.550 10.127 1.00 92.19 93 THR A C 1
ATOM 734 O O . THR A 1 93 ? 1.213 9.323 10.126 1.00 92.19 93 THR A O 1
ATOM 737 N N . GLU A 1 94 ? 0.782 11.225 11.237 1.00 87.00 94 GLU A N 1
ATOM 738 C CA . GLU A 1 94 ? 0.574 10.570 12.520 1.00 87.00 94 GLU A CA 1
ATOM 739 C C . GLU A 1 94 ? -0.683 9.696 12.495 1.00 87.00 94 GLU A C 1
ATOM 741 O O . GLU A 1 94 ? -1.625 9.950 11.755 1.00 87.00 94 GLU A O 1
ATOM 746 N N . ARG A 1 95 ? -0.697 8.645 13.322 1.00 86.38 95 ARG A N 1
ATOM 747 C CA . ARG A 1 95 ? -1.856 7.759 13.552 1.00 86.38 95 ARG A CA 1
ATOM 748 C C . ARG A 1 95 ? -2.437 7.023 12.336 1.00 86.38 95 ARG A C 1
ATOM 750 O O . ARG A 1 95 ? -3.249 6.136 12.560 1.00 86.38 95 ARG A O 1
ATOM 757 N N . VAL A 1 96 ? 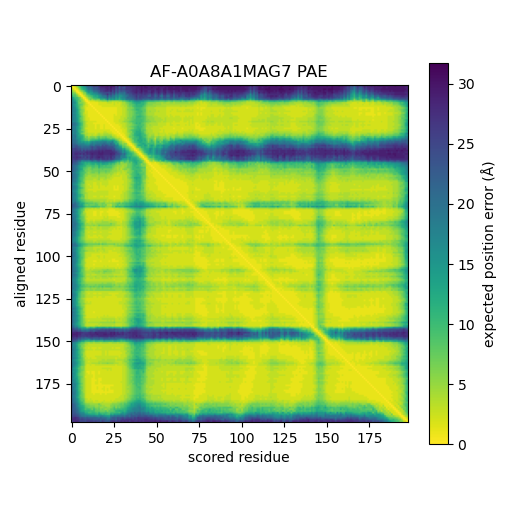-1.962 7.244 11.106 1.00 93.44 96 VAL A N 1
ATOM 758 C CA . VAL A 1 96 ? -2.386 6.482 9.907 1.00 93.44 96 VAL A CA 1
ATOM 759 C C . VAL A 1 96 ? -2.359 4.973 10.158 1.00 93.44 96 VAL A C 1
ATOM 761 O O . VAL A 1 96 ? -3.321 4.260 9.895 1.00 93.44 96 VAL A O 1
ATOM 764 N N . HIS A 1 97 ? -1.279 4.495 10.769 1.00 93.56 97 HIS A N 1
ATOM 765 C CA . HIS A 1 97 ? -1.047 3.087 11.102 1.00 93.56 97 HIS A CA 1
ATOM 766 C C . HIS A 1 97 ? -2.059 2.466 12.073 1.00 93.56 97 HIS A C 1
ATOM 768 O O . HIS A 1 97 ? -2.063 1.250 12.219 1.00 93.56 97 HIS A O 1
ATOM 774 N N . GLN A 1 98 ? -2.843 3.285 12.782 1.00 91.94 98 GLN A N 1
ATOM 775 C CA . GLN A 1 98 ? -3.857 2.822 13.734 1.00 91.94 98 GLN A CA 1
ATOM 776 C C . GLN A 1 98 ? -5.174 2.460 13.044 1.00 91.94 98 GLN A C 1
ATOM 778 O O . GLN A 1 98 ? -5.984 1.776 13.650 1.00 91.94 98 GLN A O 1
ATOM 783 N N . ARG A 1 99 ? -5.395 2.939 11.813 1.00 93.12 99 ARG A N 1
ATOM 784 C CA . ARG A 1 99 ? -6.639 2.720 11.056 1.00 93.12 99 ARG A CA 1
ATOM 785 C C . ARG A 1 99 ? -6.423 2.035 9.710 1.00 93.12 99 ARG A C 1
ATOM 787 O O . ARG A 1 99 ? -7.372 1.663 9.034 1.00 93.12 99 ARG A O 1
ATOM 794 N N . VAL A 1 100 ? -5.175 1.929 9.261 1.00 95.88 100 VAL A N 1
ATOM 795 C CA . VAL A 1 100 ? -4.845 1.230 8.018 1.00 95.88 100 VAL A CA 1
ATOM 796 C C . VAL A 1 100 ? -4.580 -0.238 8.328 1.00 95.88 100 VAL A C 1
ATOM 798 O O . VAL A 1 100 ? -3.521 -0.573 8.854 1.00 95.88 100 VAL A O 1
ATOM 801 N N . SER A 1 101 ? -5.506 -1.114 7.950 1.00 96.38 101 SER A N 1
ATOM 802 C CA . SER A 1 101 ? -5.373 -2.567 8.109 1.00 96.38 101 SER A CA 1
ATOM 803 C C . SER A 1 101 ? -4.463 -3.179 7.036 1.00 96.38 101 SER A C 1
ATOM 805 O O . SER A 1 101 ? -3.852 -4.230 7.252 1.00 96.38 101 SER A O 1
ATOM 807 N N . GLY A 1 102 ? -4.289 -2.519 5.881 1.00 97.62 102 GLY A N 1
ATOM 808 C CA . GLY A 1 102 ? -3.443 -3.060 4.818 1.00 97.62 102 GLY A CA 1
ATOM 809 C C . GLY A 1 102 ? -2.980 -2.083 3.737 1.00 97.62 102 GLY A C 1
ATOM 810 O O . GLY A 1 102 ? -3.686 -1.157 3.346 1.00 97.62 102 GLY A O 1
ATOM 811 N N . VAL A 1 103 ? -1.782 -2.332 3.199 1.00 98.31 103 VAL A N 1
ATOM 812 C CA . VAL A 1 103 ? -1.199 -1.569 2.082 1.00 98.31 103 VAL A CA 1
ATOM 813 C C . VAL A 1 103 ? -0.789 -2.505 0.950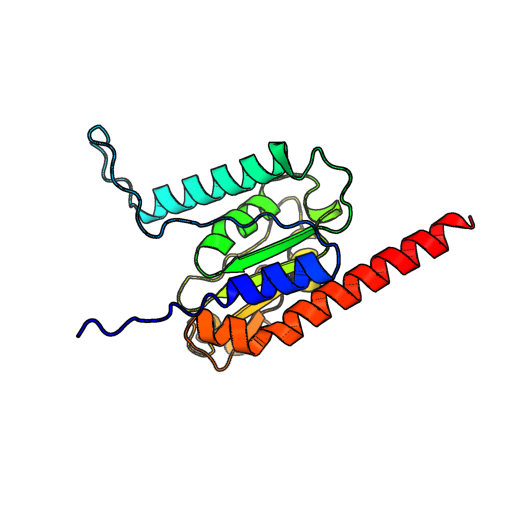 1.00 98.31 103 VAL A C 1
ATOM 815 O O . VAL A 1 103 ? 0.142 -3.295 1.073 1.00 98.31 103 VAL A O 1
ATOM 818 N N . ILE A 1 104 ? -1.454 -2.386 -0.188 1.00 98.44 104 ILE A N 1
ATOM 819 C CA . ILE A 1 104 ? -1.208 -3.170 -1.391 1.00 98.44 104 ILE A CA 1
ATOM 820 C C . ILE A 1 104 ? -0.493 -2.291 -2.411 1.00 98.44 104 ILE A C 1
ATOM 822 O O . ILE A 1 104 ? -0.842 -1.127 -2.616 1.00 98.44 104 ILE A O 1
ATOM 826 N N . SER A 1 105 ? 0.550 -2.811 -3.049 1.00 97.62 105 SER A N 1
ATOM 827 C CA . SER A 1 105 ? 1.334 -2.054 -4.024 1.00 97.62 105 SER A CA 1
ATOM 828 C C . SER A 1 105 ? 1.781 -2.917 -5.193 1.00 97.62 105 SER A C 1
ATOM 830 O O . SER A 1 105 ? 2.292 -4.015 -4.995 1.00 97.62 105 SER A O 1
ATOM 832 N N . PHE A 1 106 ? 1.631 -2.390 -6.406 1.00 97.50 106 PHE A N 1
ATOM 833 C CA . PHE A 1 106 ? 2.070 -3.025 -7.647 1.00 97.50 106 PHE A CA 1
ATOM 834 C C . PHE A 1 106 ? 3.194 -2.214 -8.282 1.00 97.50 106 PHE A C 1
ATOM 836 O O . PHE A 1 106 ? 2.989 -1.071 -8.694 1.00 97.50 106 PHE A O 1
ATOM 843 N N . VAL A 1 107 ? 4.382 -2.808 -8.375 1.00 96.12 107 VAL A N 1
ATOM 844 C CA . VAL A 1 107 ? 5.606 -2.138 -8.821 1.00 96.12 107 VAL A CA 1
ATOM 845 C C . VAL A 1 107 ? 6.222 -2.896 -9.998 1.00 96.12 107 VAL A C 1
ATOM 847 O O . VAL A 1 107 ? 6.709 -4.014 -9.852 1.00 96.12 107 VAL A O 1
ATOM 850 N N . ALA A 1 108 ? 6.211 -2.279 -11.178 1.00 94.88 108 ALA A N 1
ATOM 851 C CA . ALA A 1 108 ? 6.809 -2.851 -12.384 1.00 94.88 108 ALA A CA 1
ATOM 852 C C . ALA A 1 108 ? 8.268 -2.399 -12.551 1.00 94.88 108 ALA A C 1
ATOM 854 O O . ALA A 1 108 ? 9.192 -3.166 -12.299 1.00 94.88 108 ALA A O 1
ATOM 855 N N . GLU A 1 109 ? 8.466 -1.140 -12.944 1.00 90.94 109 GLU A N 1
ATOM 856 C CA . GLU A 1 109 ? 9.784 -0.563 -13.259 1.00 90.94 109 GLU A CA 1
ATOM 857 C C . GLU A 1 109 ? 10.226 0.497 -12.242 1.00 90.94 109 GLU A C 1
ATOM 859 O O . GLU A 1 109 ? 11.417 0.752 -12.071 1.00 90.94 109 GLU A O 1
ATOM 864 N N . SER A 1 110 ? 9.264 1.126 -11.565 1.00 88.69 110 SER A N 1
ATOM 865 C CA . SER A 1 110 ? 9.510 2.200 -10.607 1.00 88.69 110 SER A CA 1
ATOM 866 C C . SER A 1 110 ? 10.279 1.699 -9.381 1.00 88.69 110 SER A C 1
ATOM 868 O O . SER A 1 110 ? 9.977 0.617 -8.887 1.00 88.69 110 SER A O 1
ATOM 870 N N . PRO A 1 111 ? 11.192 2.494 -8.795 1.00 90.12 111 PRO A N 1
ATOM 871 C CA . PRO A 1 111 ? 11.889 2.087 -7.582 1.00 90.12 111 PRO A CA 1
ATOM 872 C C . PRO A 1 111 ? 10.931 1.765 -6.430 1.00 90.12 111 PRO A C 1
ATOM 874 O O . PRO A 1 111 ? 10.023 2.540 -6.124 1.00 90.12 111 PRO A O 1
ATOM 877 N N . VAL A 1 112 ? 11.186 0.666 -5.717 1.00 92.31 112 VAL A N 1
ATOM 878 C CA . VAL A 1 112 ? 10.461 0.358 -4.479 1.00 92.31 112 VAL A CA 1
ATOM 879 C C . VAL A 1 112 ? 10.826 1.389 -3.404 1.00 92.31 112 VAL A C 1
ATOM 881 O O . VAL A 1 112 ? 12.002 1.597 -3.088 1.00 92.31 112 VAL A O 1
ATOM 884 N N . ARG A 1 113 ? 9.814 2.032 -2.815 1.00 92.06 113 ARG A N 1
ATOM 885 C CA . ARG A 1 113 ? 9.984 3.017 -1.737 1.00 92.0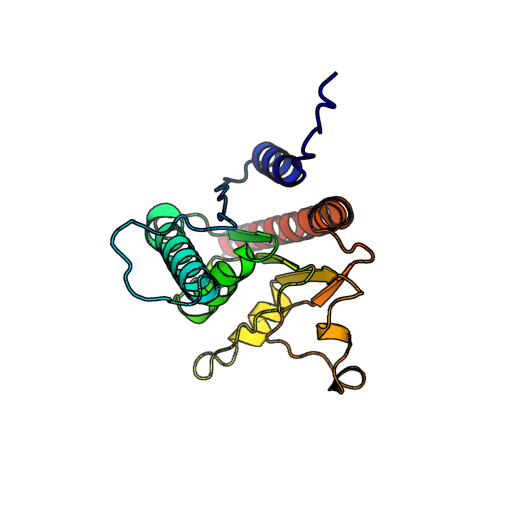6 113 ARG A CA 1
ATOM 886 C C . ARG A 1 113 ? 10.148 2.357 -0.376 1.00 92.06 113 ARG A C 1
ATOM 888 O O . ARG A 1 113 ? 9.479 1.375 -0.068 1.00 92.06 113 ARG A O 1
ATOM 895 N N . ALA A 1 114 ? 11.037 2.931 0.428 1.00 94.00 114 ALA A N 1
ATOM 896 C CA . ALA A 1 114 ? 11.218 2.562 1.821 1.00 94.00 114 ALA A CA 1
ATOM 897 C C . ALA A 1 114 ? 10.218 3.313 2.710 1.00 94.00 114 ALA A C 1
ATOM 899 O O . ALA A 1 114 ? 10.146 4.536 2.645 1.00 94.00 114 ALA A O 1
ATOM 900 N N . VAL A 1 115 ? 9.529 2.582 3.580 1.00 96.69 115 VAL A N 1
ATOM 901 C CA . VAL A 1 115 ? 8.704 3.096 4.674 1.00 96.69 115 VAL A CA 1
ATOM 902 C C . VAL A 1 115 ? 9.460 2.839 5.978 1.00 96.69 115 VAL A C 1
ATOM 904 O O . VAL A 1 115 ? 9.556 1.716 6.492 1.00 96.69 115 VAL A O 1
ATOM 907 N N . SER A 1 116 ? 10.117 3.884 6.469 1.00 95.25 116 SER A N 1
ATOM 908 C CA . SER A 1 116 ? 10.957 3.839 7.665 1.00 95.25 116 SER A CA 1
ATOM 909 C C . SER A 1 116 ? 11.086 5.222 8.277 1.00 95.25 116 SER A C 1
ATOM 911 O O . SER A 1 116 ? 11.142 6.209 7.551 1.00 95.25 116 SER A O 1
ATOM 913 N N . SER A 1 117 ? 11.224 5.272 9.597 1.00 93.38 117 SER A N 1
ATOM 914 C CA . SER A 1 117 ? 11.468 6.497 10.350 1.00 93.38 117 SER A CA 1
ATOM 915 C C . SER A 1 117 ? 12.544 6.245 11.406 1.00 93.38 117 SER A C 1
ATOM 917 O O . SER A 1 117 ? 12.612 5.158 11.984 1.00 93.38 117 SER A O 1
ATOM 919 N N . ASN A 1 118 ? 13.387 7.250 11.656 1.00 90.31 118 ASN A N 1
ATOM 920 C CA . ASN A 1 118 ? 14.405 7.191 12.709 1.00 90.31 118 ASN A CA 1
ATOM 921 C C . ASN A 1 118 ? 13.793 7.329 14.110 1.00 90.31 118 ASN A C 1
ATOM 923 O O . ASN A 1 118 ? 14.370 6.843 15.078 1.00 90.31 118 ASN A O 1
ATOM 927 N N . THR A 1 119 ? 12.638 7.988 14.220 1.00 92.06 119 THR A N 1
ATOM 928 C CA . THR A 1 119 ? 11.913 8.178 15.484 1.00 92.06 119 THR A CA 1
ATOM 929 C C . THR A 1 119 ? 10.898 7.061 15.706 1.00 92.06 119 THR A C 1
ATOM 931 O O . THR A 1 119 ? 10.786 6.530 16.808 1.00 92.06 119 THR A O 1
ATOM 934 N N . THR A 1 120 ? 10.216 6.634 14.642 1.00 93.00 120 THR A N 1
ATOM 935 C CA . THR A 1 120 ? 9.215 5.561 14.677 1.00 93.00 120 THR A CA 1
ATOM 936 C C . THR A 1 120 ? 9.858 4.238 14.260 1.00 93.00 120 THR A C 1
ATOM 938 O O . THR A 1 120 ? 9.651 3.735 13.156 1.00 93.00 120 THR A O 1
ATOM 941 N N . THR A 1 121 ? 10.675 3.660 15.141 1.00 93.56 121 THR A N 1
ATOM 942 C CA . THR A 1 121 ? 11.501 2.472 14.835 1.00 93.56 121 THR A CA 1
ATOM 943 C C . THR A 1 121 ? 10.691 1.204 14.533 1.00 93.56 121 THR A C 1
ATOM 945 O O . THR A 1 121 ? 11.177 0.306 13.842 1.00 93.56 121 THR A O 1
ATOM 948 N N . TRP A 1 122 ? 9.441 1.128 15.001 1.00 95.56 122 TRP A N 1
ATOM 949 C CA . TRP A 1 122 ? 8.524 0.019 14.721 1.00 95.56 122 TRP A CA 1
ATOM 950 C C . TRP A 1 122 ? 7.892 0.088 13.324 1.00 95.56 122 TRP A C 1
ATOM 952 O O . TRP A 1 122 ? 7.410 -0.933 12.830 1.00 95.56 1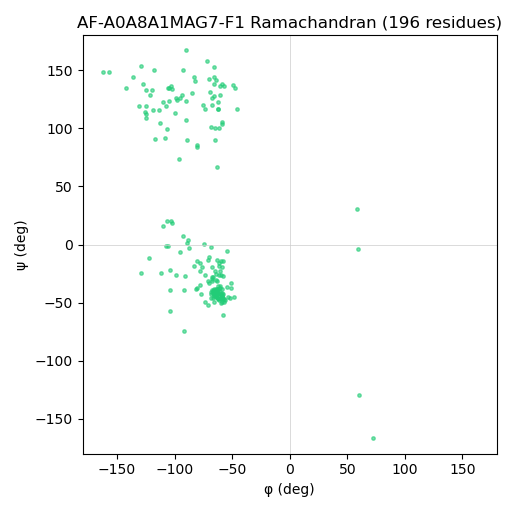22 TRP A O 1
ATOM 962 N N . LEU A 1 123 ? 7.948 1.244 12.653 1.00 97.06 123 LEU A N 1
ATOM 963 C CA . LEU A 1 123 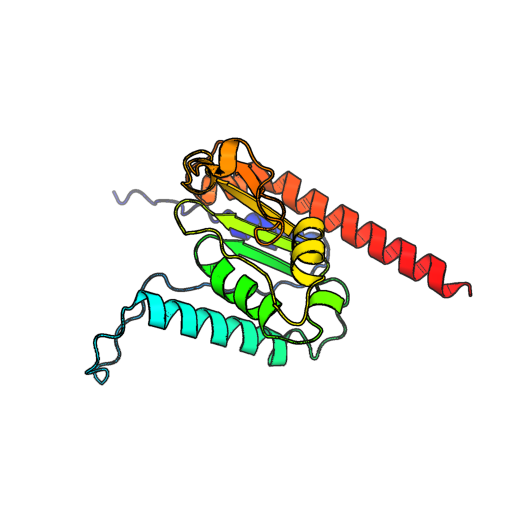? 7.242 1.504 11.396 1.00 97.06 123 LEU A CA 1
ATOM 964 C C . LEU A 1 123 ? 7.584 0.486 10.304 1.00 97.06 123 LEU A C 1
ATOM 966 O O . LEU A 1 123 ? 6.701 -0.095 9.684 1.00 97.06 123 LEU A O 1
ATOM 970 N N . SER A 1 124 ? 8.869 0.195 10.095 1.00 96.94 124 SER A N 1
ATOM 971 C CA . SER A 1 124 ? 9.268 -0.772 9.066 1.00 96.94 124 SER A CA 1
ATOM 972 C C . SER A 1 124 ? 8.827 -2.200 9.392 1.00 96.94 124 SER A C 1
ATOM 974 O O . SER A 1 124 ? 8.637 -2.997 8.477 1.00 96.94 124 SER A O 1
ATOM 976 N N . LYS A 1 125 ? 8.681 -2.553 10.678 1.00 97.25 125 LYS A N 1
ATOM 977 C CA . LYS A 1 125 ? 8.146 -3.863 11.079 1.00 97.25 125 LYS A CA 1
ATOM 978 C C . LYS A 1 125 ? 6.652 -3.930 10.766 1.00 97.25 125 LYS A C 1
ATOM 980 O O . LYS A 1 125 ? 6.255 -4.837 10.043 1.00 97.25 125 LYS A O 1
ATOM 985 N N . TRP A 1 126 ? 5.888 -2.939 11.224 1.00 97.56 126 TRP A N 1
ATOM 986 C CA . TRP A 1 126 ? 4.461 -2.820 10.925 1.00 97.56 126 TRP A CA 1
ATOM 987 C C . TRP A 1 126 ? 4.211 -2.852 9.416 1.00 97.56 126 TRP A C 1
ATOM 989 O O . TRP A 1 126 ? 3.396 -3.632 8.937 1.00 97.56 126 TRP A O 1
ATOM 999 N N . TYR A 1 127 ? 5.002 -2.107 8.638 1.00 97.94 127 TYR A N 1
ATOM 1000 C CA . TYR A 1 127 ? 4.844 -2.073 7.189 1.00 97.94 127 TYR A CA 1
ATOM 1001 C C . TYR A 1 127 ? 5.127 -3.435 6.545 1.00 97.94 127 TYR A C 1
ATOM 1003 O O . TYR A 1 127 ? 4.418 -3.848 5.636 1.00 97.94 127 TYR A O 1
ATOM 1011 N N . LYS A 1 128 ? 6.121 -4.191 7.028 1.00 97.44 128 LYS A N 1
ATOM 1012 C CA . LYS A 1 128 ? 6.384 -5.563 6.555 1.00 97.44 128 LYS A CA 1
ATOM 1013 C C . LYS A 1 128 ? 5.222 -6.521 6.830 1.00 97.44 128 LYS A C 1
ATOM 1015 O O . LYS A 1 128 ? 5.001 -7.436 6.037 1.00 97.44 128 LYS A O 1
ATOM 1020 N N . GLU A 1 129 ? 4.542 -6.343 7.953 1.00 97.44 129 GLU A N 1
ATOM 1021 C CA . GLU A 1 129 ? 3.464 -7.219 8.418 1.00 97.44 129 GLU A CA 1
ATOM 1022 C C . GLU A 1 129 ? 2.137 -6.895 7.718 1.00 97.44 129 GLU A C 1
ATOM 1024 O O . GLU A 1 129 ? 1.450 -7.826 7.297 1.00 97.44 129 GLU A O 1
ATOM 1029 N N . ASN A 1 130 ? 1.875 -5.608 7.465 1.00 97.88 130 ASN A N 1
ATOM 1030 C CA . ASN A 1 130 ? 0.610 -5.075 6.945 1.00 97.88 130 ASN A CA 1
ATOM 1031 C C . ASN A 1 130 ? 0.656 -4.625 5.480 1.00 97.88 130 ASN A C 1
ATOM 1033 O O . ASN A 1 130 ? -0.178 -3.834 5.048 1.00 97.88 130 ASN A O 1
ATOM 1037 N N . SER A 1 131 ? 1.618 -5.102 4.689 1.00 98.31 131 SER A N 1
ATOM 1038 C CA . SER A 1 131 ? 1.644 -4.809 3.252 1.00 98.31 131 SER A CA 1
ATOM 1039 C C . SER A 1 131 ? 1.798 -6.042 2.383 1.00 98.31 131 SER A C 1
ATOM 1041 O O . SER A 1 131 ? 2.410 -7.024 2.802 1.00 98.31 131 SER A O 1
ATOM 1043 N N . LEU A 1 132 ? 1.296 -5.940 1.152 1.00 98.50 132 LEU A N 1
ATOM 1044 C CA . LEU A 1 132 ? 1.636 -6.789 0.014 1.00 98.50 132 LEU A CA 1
ATOM 1045 C C . LEU A 1 132 ? 2.239 -5.904 -1.075 1.00 98.50 132 LEU A C 1
ATOM 1047 O O . LEU A 1 132 ? 1.570 -5.028 -1.618 1.00 98.50 132 LEU A O 1
ATOM 1051 N N . VAL A 1 133 ? 3.509 -6.122 -1.403 1.00 98.06 133 VAL A N 1
ATOM 1052 C CA . VAL A 1 133 ? 4.219 -5.336 -2.416 1.00 98.06 133 VAL A CA 1
ATOM 1053 C C . VAL A 1 133 ? 4.604 -6.277 -3.549 1.00 98.06 133 VAL A C 1
ATOM 1055 O O . VAL A 1 133 ? 5.655 -6.919 -3.516 1.00 98.06 133 VAL A O 1
ATOM 1058 N N . PHE A 1 134 ? 3.723 -6.383 -4.539 1.00 98.31 134 PHE A N 1
ATOM 1059 C CA . PHE A 1 134 ? 3.937 -7.179 -5.739 1.00 98.31 134 PHE A CA 1
ATOM 1060 C C . PHE A 1 134 ? 4.912 -6.451 -6.654 1.00 98.31 134 PHE A C 1
ATOM 1062 O O . PHE A 1 134 ? 4.649 -5.330 -7.096 1.00 98.31 134 PHE A O 1
ATOM 1069 N N . VAL A 1 135 ? 6.043 -7.085 -6.948 1.00 97.50 135 VAL A N 1
ATOM 1070 C CA . VAL A 1 135 ? 7.101 -6.498 -7.769 1.00 97.50 135 VAL A CA 1
ATOM 1071 C C . VAL A 1 135 ? 7.418 -7.415 -8.938 1.00 97.50 135 VAL A C 1
ATOM 1073 O O . VAL A 1 135 ? 7.613 -8.612 -8.739 1.00 97.50 135 VAL A O 1
ATOM 1076 N N . SER A 1 136 ? 7.510 -6.862 -10.147 1.00 97.31 136 SER A N 1
ATOM 1077 C CA . SER A 1 136 ? 7.967 -7.603 -11.330 1.00 97.31 136 SER A CA 1
ATOM 1078 C C . SER A 1 136 ? 9.254 -8.379 -11.030 1.00 97.31 136 SER A C 1
ATOM 1080 O O . SER A 1 136 ? 10.193 -7.834 -10.448 1.00 97.31 136 SER A O 1
ATOM 1082 N N . HIS A 1 137 ? 9.332 -9.645 -11.441 1.00 95.31 137 HIS A N 1
ATOM 1083 C CA . HIS A 1 137 ? 10.527 -10.483 -11.276 1.00 95.31 137 HIS A CA 1
ATOM 1084 C C . HIS A 1 137 ? 11.768 -9.938 -12.007 1.00 95.31 137 HIS A C 1
ATOM 1086 O O . HIS A 1 137 ? 12.887 -10.306 -11.660 1.00 95.31 137 HIS A O 1
ATOM 1092 N N . LEU A 1 138 ? 11.590 -9.041 -12.986 1.00 94.69 138 LEU A N 1
ATOM 1093 C CA . LEU A 1 138 ? 12.688 -8.363 -13.690 1.00 94.69 138 LEU A CA 1
ATOM 1094 C C . LEU A 1 138 ? 13.159 -7.079 -12.989 1.00 94.69 138 LEU A C 1
ATOM 1096 O O . LEU A 1 138 ? 14.088 -6.423 -13.458 1.00 94.69 138 LEU A O 1
ATOM 1100 N N . HIS A 1 139 ? 12.517 -6.684 -11.891 1.00 94.56 139 HIS A N 1
ATOM 1101 C CA . HIS A 1 139 ? 12.816 -5.427 -11.220 1.00 94.56 139 HIS A CA 1
ATOM 1102 C C . HIS A 1 139 ? 14.190 -5.446 -10.527 1.00 94.56 139 HIS A C 1
ATOM 1104 O O . HIS A 1 139 ? 14.584 -6.421 -9.884 1.00 94.56 139 HIS A O 1
ATOM 1110 N N . GLY A 1 140 ? 14.900 -4.315 -10.567 1.00 91.12 140 GLY A N 1
ATOM 1111 C CA . GLY A 1 140 ? 16.261 -4.187 -10.026 1.00 91.12 140 GLY A CA 1
ATOM 1112 C C . GLY A 1 140 ? 16.392 -4.398 -8.510 1.00 91.12 140 GLY A C 1
ATOM 1113 O O . GLY A 1 140 ? 17.499 -4.611 -8.020 1.00 91.12 140 GLY A O 1
ATOM 1114 N N . VAL A 1 141 ? 15.284 -4.401 -7.755 1.00 90.19 141 VAL A N 1
ATOM 1115 C CA . VAL A 1 141 ? 15.289 -4.737 -6.313 1.00 90.19 141 VAL A CA 1
ATOM 1116 C C . VAL A 1 141 ? 15.819 -6.151 -6.056 1.00 90.19 141 VAL A C 1
ATOM 1118 O O . VAL A 1 141 ? 16.392 -6.399 -4.999 1.00 90.19 141 VAL A O 1
ATOM 1121 N N . TRP A 1 142 ? 15.682 -7.046 -7.040 1.00 89.81 142 TRP A N 1
ATOM 1122 C CA . TRP A 1 142 ? 16.176 -8.421 -6.999 1.00 89.81 142 TRP A CA 1
ATOM 1123 C C . TRP A 1 142 ? 17.606 -8.571 -7.525 1.00 89.81 142 TRP A C 1
ATOM 1125 O O . TRP A 1 142 ? 18.086 -9.689 -7.630 1.00 89.81 142 TRP A O 1
ATOM 1135 N N . ALA A 1 143 ? 18.277 -7.493 -7.941 1.00 80.81 143 ALA A N 1
ATOM 1136 C CA . ALA A 1 143 ? 19.609 -7.548 -8.556 1.00 80.81 143 ALA A CA 1
ATOM 1137 C C . ALA A 1 143 ? 20.735 -7.076 -7.616 1.00 80.81 143 ALA A C 1
ATOM 1139 O O . ALA A 1 143 ? 21.905 -7.072 -7.996 1.00 80.81 143 ALA A O 1
ATOM 1140 N N . GLY A 1 144 ? 20.406 -6.650 -6.392 1.00 66.44 144 GLY A N 1
ATOM 1141 C CA . GLY A 1 144 ? 21.386 -6.108 -5.453 1.00 66.44 144 GLY A CA 1
ATOM 1142 C C . GLY A 1 144 ? 22.333 -7.170 -4.861 1.00 66.44 144 GLY A C 1
ATOM 1143 O O . GLY A 1 144 ? 21.965 -8.340 -4.753 1.00 66.44 144 GLY A O 1
ATOM 1144 N N . PRO A 1 145 ? 23.523 -6.772 -4.361 1.00 54.84 145 PRO A N 1
ATOM 1145 C CA . PRO A 1 145 ? 24.425 -7.654 -3.594 1.00 54.84 145 PRO A CA 1
ATOM 1146 C C . PRO A 1 145 ? 23.765 -8.255 -2.331 1.00 54.84 145 PRO A C 1
ATOM 1148 O O . PRO A 1 145 ? 24.249 -9.230 -1.756 1.00 54.84 145 PRO A O 1
ATOM 1151 N N . GLU A 1 146 ? 22.619 -7.695 -1.935 1.00 52.22 146 GLU A N 1
ATOM 1152 C CA . GLU A 1 146 ? 21.678 -8.181 -0.926 1.00 52.22 146 GLU A CA 1
ATOM 1153 C C . GLU A 1 146 ? 20.922 -9.461 -1.328 1.00 52.22 146 GLU A C 1
ATOM 1155 O O . GLU A 1 146 ? 20.203 -9.983 -0.496 1.00 52.22 146 GLU A O 1
ATOM 1160 N N . ASN A 1 147 ? 21.093 -10.042 -2.521 1.00 52.19 147 ASN A N 1
ATOM 1161 C CA . ASN A 1 147 ? 20.470 -11.337 -2.863 1.00 52.19 147 ASN A CA 1
ATOM 1162 C C . ASN A 1 147 ? 20.886 -12.502 -1.941 1.00 52.19 147 ASN A C 1
ATOM 1164 O O . ASN A 1 147 ? 20.239 -13.545 -1.926 1.00 52.19 147 ASN A O 1
ATOM 1168 N N . SER A 1 148 ? 21.949 -12.317 -1.151 1.00 51.50 148 SER A N 1
ATOM 1169 C CA . SER A 1 148 ? 22.376 -13.228 -0.080 1.00 51.50 148 SER A CA 1
ATOM 1170 C C . SER A 1 148 ? 21.856 -12.838 1.317 1.00 51.50 148 SER A C 1
ATOM 1172 O O . SER A 1 148 ? 22.040 -13.587 2.277 1.00 51.50 148 SER A O 1
ATOM 1174 N N . ARG A 1 149 ? 21.203 -11.674 1.456 1.00 60.09 149 ARG A N 1
ATOM 1175 C CA . ARG A 1 149 ? 20.659 -11.122 2.703 1.00 60.09 149 ARG A CA 1
ATOM 1176 C C . ARG A 1 149 ? 19.144 -10.959 2.628 1.00 60.09 149 ARG A C 1
ATOM 1178 O O . ARG A 1 149 ? 18.530 -10.738 1.593 1.00 60.09 149 ARG A O 1
ATOM 1185 N N . LYS A 1 150 ? 18.511 -11.070 3.790 1.00 74.38 150 LYS A N 1
ATOM 1186 C CA . LYS A 1 150 ? 17.074 -10.860 3.946 1.00 74.38 150 LYS A CA 1
ATOM 1187 C C . LYS A 1 150 ? 16.729 -9.412 3.571 1.00 74.38 150 LYS A C 1
ATOM 1189 O O . LYS A 1 150 ? 17.166 -8.497 4.264 1.00 74.38 150 LYS A O 1
ATOM 1194 N N . LEU A 1 151 ? 15.924 -9.226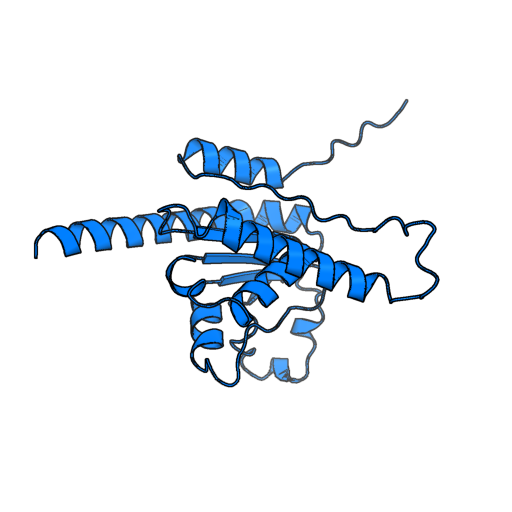 2.520 1.00 85.75 151 LEU A N 1
ATOM 1195 C CA . LEU A 1 151 ? 15.465 -7.908 2.064 1.00 85.75 151 LEU A CA 1
ATOM 1196 C C . LEU A 1 151 ? 14.903 -7.080 3.231 1.00 85.75 151 LEU A C 1
ATOM 1198 O O . LEU A 1 151 ? 14.163 -7.592 4.080 1.00 85.75 151 LEU A O 1
ATOM 1202 N N . SER A 1 152 ? 15.263 -5.794 3.269 1.00 91.19 152 SER A N 1
ATOM 1203 C CA . SER A 1 152 ? 14.918 -4.900 4.377 1.00 91.19 152 SER A CA 1
ATOM 1204 C C . SER A 1 152 ? 13.405 -4.793 4.594 1.00 91.19 152 SER A C 1
ATOM 1206 O O . SER A 1 152 ? 12.634 -4.626 3.649 1.00 91.19 152 SER A O 1
ATOM 1208 N N . LYS A 1 153 ? 12.983 -4.806 5.866 1.00 95.06 153 LYS A N 1
ATOM 1209 C CA . LYS A 1 153 ? 11.572 -4.671 6.272 1.00 95.06 153 LYS A CA 1
ATOM 1210 C C . LYS A 1 153 ? 10.927 -3.370 5.780 1.00 95.06 153 LYS A C 1
ATOM 1212 O O . LYS A 1 153 ? 9.731 -3.349 5.526 1.00 95.06 153 LYS A O 1
ATOM 1217 N N . ARG A 1 154 ? 11.728 -2.316 5.576 1.00 95.62 154 ARG A N 1
ATOM 1218 C CA . ARG A 1 154 ? 11.265 -1.008 5.081 1.00 95.62 154 ARG A CA 1
ATOM 1219 C C . ARG A 1 154 ? 10.589 -1.079 3.712 1.00 95.62 154 ARG A C 1
ATOM 1221 O O . ARG A 1 154 ? 9.884 -0.155 3.352 1.00 95.62 154 ARG A O 1
ATOM 1228 N N . TYR A 1 155 ? 10.813 -2.143 2.947 1.00 95.75 155 TYR A N 1
ATOM 1229 C CA . TYR A 1 155 ? 10.195 -2.334 1.635 1.00 95.75 155 TYR A CA 1
ATOM 1230 C C . TYR A 1 155 ? 8.889 -3.131 1.684 1.00 95.75 155 TYR A C 1
ATOM 1232 O O . TYR A 1 155 ? 8.367 -3.502 0.639 1.00 95.75 155 TYR A O 1
ATOM 1240 N N . GLY A 1 156 ? 8.373 -3.426 2.877 1.00 96.44 156 GLY A N 1
ATOM 1241 C CA . GLY A 1 156 ? 7.135 -4.178 3.011 1.00 96.44 156 GLY A CA 1
ATOM 1242 C C . GLY A 1 156 ? 7.306 -5.658 2.665 1.00 96.44 156 GLY A C 1
ATOM 1243 O O . GLY A 1 156 ? 8.424 -6.203 2.585 1.00 96.44 156 GLY A O 1
ATOM 1244 N N . ARG A 1 157 ? 6.187 -6.364 2.484 1.00 97.31 157 ARG A N 1
ATOM 1245 C CA . ARG A 1 157 ? 6.205 -7.760 2.029 1.00 97.31 157 ARG A CA 1
ATOM 1246 C C . ARG A 1 157 ? 6.395 -7.821 0.518 1.00 97.31 157 ARG A C 1
ATOM 1248 O O . ARG A 1 157 ? 5.437 -7.913 -0.233 1.00 97.31 157 ARG A O 1
ATOM 1255 N N . LEU A 1 158 ? 7.656 -7.785 0.094 1.00 96.44 158 LEU A N 1
ATOM 1256 C CA . LEU A 1 158 ? 8.020 -7.990 -1.306 1.00 96.44 158 LEU A CA 1
ATOM 1257 C C . LEU A 1 158 ? 7.613 -9.391 -1.782 1.00 96.44 158 LEU A C 1
ATOM 1259 O O . LEU A 1 158 ? 8.049 -10.384 -1.197 1.00 96.44 158 LEU A O 1
ATOM 1263 N N . ILE A 1 159 ? 6.803 -9.441 -2.838 1.00 97.38 159 ILE A N 1
ATOM 1264 C CA . ILE A 1 159 ? 6.313 -10.657 -3.492 1.00 97.38 159 ILE A CA 1
ATOM 1265 C C . ILE A 1 159 ? 6.691 -10.567 -4.976 1.00 97.38 159 ILE A C 1
ATOM 1267 O O . ILE A 1 159 ? 6.272 -9.620 -5.646 1.00 97.38 159 ILE A O 1
ATOM 1271 N N . PRO A 1 160 ? 7.496 -11.500 -5.512 1.00 96.56 160 PRO A N 1
ATOM 1272 C CA . PRO A 1 160 ? 7.817 -11.501 -6.931 1.00 96.56 160 PRO A CA 1
ATOM 1273 C C . PRO A 1 160 ? 6.581 -11.866 -7.761 1.00 96.56 160 PRO A C 1
ATOM 1275 O O . PRO A 1 160 ? 5.919 -12.867 -7.497 1.00 96.56 160 PRO A O 1
ATOM 1278 N N . SER A 1 161 ? 6.305 -11.077 -8.795 1.00 97.62 161 SER A N 1
ATOM 1279 C CA . SER A 1 161 ? 5.321 -11.392 -9.825 1.00 97.62 161 SER A CA 1
ATOM 1280 C C . SER A 1 161 ? 6.020 -11.878 -11.088 1.00 97.62 161 SER A C 1
ATOM 1282 O O . SER A 1 161 ? 6.959 -11.247 -11.581 1.00 97.62 161 SER A O 1
ATOM 1284 N N . MET A 1 162 ? 5.525 -12.972 -11.665 1.00 97.19 162 MET A N 1
ATOM 1285 C CA . MET A 1 162 ? 5.998 -13.461 -12.967 1.00 97.19 162 MET A CA 1
ATOM 1286 C C . MET A 1 162 ? 5.581 -12.545 -14.127 1.00 97.19 162 MET A C 1
ATOM 1288 O O . MET A 1 162 ? 6.092 -12.680 -15.236 1.00 97.19 162 MET A O 1
ATOM 1292 N N . ASN A 1 163 ? 4.698 -11.580 -13.870 1.00 96.62 163 ASN A N 1
ATOM 1293 C CA . ASN A 1 163 ? 4.285 -10.572 -14.833 1.00 96.62 163 ASN A CA 1
ATOM 1294 C C . ASN A 1 163 ? 5.152 -9.313 -14.722 1.00 96.62 163 ASN A C 1
ATOM 1296 O O . ASN A 1 163 ? 5.647 -8.972 -13.649 1.00 96.62 163 ASN A O 1
ATOM 1300 N N . VAL A 1 164 ? 5.322 -8.621 -15.849 1.00 94.50 164 VAL A N 1
ATOM 1301 C CA . VAL A 1 164 ? 6.137 -7.398 -15.941 1.00 94.50 164 VAL A CA 1
ATOM 1302 C C . VAL A 1 164 ? 5.259 -6.150 -16.005 1.00 94.50 164 VAL A C 1
ATOM 1304 O O . VAL A 1 164 ? 5.589 -5.134 -15.401 1.00 94.50 164 VAL A O 1
ATOM 1307 N N . GLY A 1 165 ? 4.138 -6.220 -16.727 1.00 94.06 165 GLY A N 1
ATOM 1308 C CA . GLY A 1 165 ? 3.205 -5.108 -16.866 1.00 94.06 165 GLY A CA 1
ATOM 1309 C C . GLY A 1 165 ? 2.223 -5.016 -15.697 1.00 94.06 165 GLY A C 1
ATOM 1310 O O . GLY A 1 165 ? 1.776 -6.022 -15.145 1.00 94.06 165 GLY A O 1
ATOM 1311 N N . LEU A 1 166 ? 1.882 -3.783 -15.311 1.00 94.56 166 LEU A N 1
ATOM 1312 C CA . LEU A 1 166 ? 1.024 -3.514 -14.150 1.00 94.56 166 LEU A CA 1
ATOM 1313 C C . LEU A 1 166 ? -0.377 -4.129 -14.292 1.00 94.56 166 LEU A C 1
ATOM 1315 O O . LEU A 1 166 ? -0.913 -4.626 -13.309 1.00 94.56 166 LEU A O 1
ATOM 1319 N N . ASN A 1 167 ? -0.959 -4.132 -15.495 1.00 94.44 167 ASN A N 1
ATOM 1320 C CA . ASN A 1 167 ? -2.290 -4.705 -15.725 1.00 94.44 167 ASN A CA 1
ATOM 1321 C C . ASN A 1 167 ? -2.278 -6.230 -15.577 1.00 94.44 167 ASN A C 1
ATOM 1323 O O . ASN A 1 167 ? -3.190 -6.814 -14.998 1.00 94.44 167 ASN A O 1
ATOM 1327 N N . GLU A 1 168 ? -1.241 -6.880 -16.094 1.00 95.56 168 GLU A N 1
ATOM 1328 C CA . GLU A 1 168 ? -1.040 -8.318 -15.977 1.00 95.56 168 GLU A CA 1
ATOM 1329 C C . GLU A 1 168 ? -0.796 -8.711 -14.516 1.00 95.56 168 GLU A C 1
ATOM 1331 O O . GLU A 1 168 ? -1.387 -9.677 -14.039 1.00 95.56 168 GLU A O 1
ATOM 1336 N N . MET A 1 169 ? 0.005 -7.930 -13.782 1.00 97.31 169 MET A N 1
ATOM 1337 C CA . MET A 1 169 ? 0.223 -8.132 -12.347 1.00 97.31 169 MET A CA 1
ATOM 1338 C C . MET A 1 169 ? -1.072 -7.972 -11.539 1.00 97.31 169 MET A C 1
ATOM 1340 O O . MET A 1 169 ? -1.364 -8.822 -10.703 1.00 97.31 169 MET A O 1
ATOM 1344 N N . LEU A 1 170 ? -1.856 -6.921 -11.804 1.00 96.94 170 LEU A N 1
ATOM 1345 C CA . LEU A 1 170 ? -3.154 -6.700 -11.158 1.00 96.94 170 LEU A CA 1
ATOM 1346 C C . LEU A 1 170 ? -4.104 -7.879 -11.400 1.00 96.94 170 LEU A C 1
ATOM 1348 O O . LEU A 1 170 ? -4.711 -8.386 -10.466 1.00 96.94 170 LEU A O 1
ATOM 1352 N N . ASN A 1 171 ? -4.204 -8.366 -12.639 1.00 96.69 171 ASN A N 1
ATOM 1353 C CA . ASN A 1 171 ? -5.050 -9.522 -12.937 1.00 96.69 171 ASN A CA 1
ATOM 1354 C C . ASN A 1 171 ? -4.572 -10.777 -12.198 1.00 96.69 171 ASN A C 1
ATOM 1356 O O . ASN A 1 171 ? -5.380 -11.482 -11.600 1.00 96.69 171 ASN A O 1
ATOM 1360 N N . ALA A 1 172 ? -3.267 -11.051 -12.236 1.00 97.44 172 ALA A N 1
ATOM 1361 C CA . ALA A 1 172 ? -2.696 -12.276 -11.686 1.00 97.44 172 ALA A CA 1
ATOM 1362 C C . ALA A 1 172 ? -2.789 -12.368 -10.157 1.00 97.44 172 ALA A C 1
ATOM 1364 O O . ALA A 1 172 ? -2.885 -13.470 -9.634 1.00 97.44 172 ALA A O 1
ATOM 1365 N N . HIS A 1 173 ? -2.768 -11.232 -9.456 1.00 98.19 173 HIS A N 1
ATOM 1366 C CA . HIS A 1 173 ? -2.779 -11.177 -7.990 1.00 98.19 173 HIS A CA 1
ATOM 1367 C C . HIS A 1 173 ? -4.096 -10.645 -7.416 1.00 98.19 173 HIS A C 1
ATOM 1369 O O . HIS A 1 173 ? -4.157 -10.252 -6.251 1.00 98.19 173 HIS A O 1
ATOM 1375 N N . LYS A 1 174 ? -5.167 -10.596 -8.218 1.00 97.62 174 LYS A N 1
ATOM 1376 C CA . LYS A 1 174 ? -6.475 -10.119 -7.754 1.00 97.62 174 LYS A CA 1
ATOM 1377 C C . LYS A 1 174 ? -6.998 -10.948 -6.584 1.00 97.62 174 LYS A C 1
ATOM 1379 O O . LYS A 1 174 ? -7.417 -10.378 -5.583 1.00 97.62 174 LYS A O 1
ATOM 1384 N N . GLU A 1 175 ? -6.939 -12.271 -6.702 1.00 97.94 175 GLU A N 1
ATOM 1385 C CA . GLU A 1 175 ? -7.402 -13.193 -5.660 1.00 97.94 175 GLU A CA 1
ATOM 1386 C C . GLU A 1 175 ? -6.541 -13.099 -4.394 1.00 97.94 175 GLU A C 1
ATOM 1388 O O . GLU A 1 175 ? -7.092 -13.046 -3.300 1.00 97.94 175 GLU A O 1
ATOM 1393 N N . ASP A 1 176 ? -5.215 -12.967 -4.535 1.00 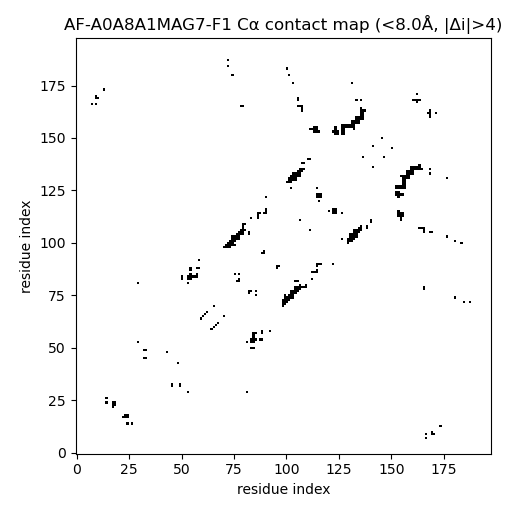98.31 176 ASP A N 1
ATOM 1394 C CA . ASP A 1 176 ? -4.299 -12.766 -3.401 1.00 98.31 176 ASP A CA 1
ATOM 1395 C C . ASP A 1 176 ? -4.655 -11.503 -2.600 1.00 98.31 176 ASP A C 1
ATOM 1397 O O . ASP A 1 176 ? -4.662 -11.511 -1.369 1.00 98.31 176 ASP A O 1
ATOM 1401 N N . VAL A 1 177 ? -4.952 -10.404 -3.304 1.00 98.50 177 VAL A N 1
ATOM 1402 C CA . VAL A 1 177 ? -5.338 -9.126 -2.690 1.00 98.50 177 VAL A CA 1
ATOM 1403 C C . VAL A 1 177 ? -6.702 -9.220 -2.022 1.00 98.50 177 VAL A C 1
ATOM 1405 O O . VAL A 1 177 ? -6.839 -8.769 -0.890 1.00 98.50 177 VAL A O 1
ATOM 1408 N N . ILE A 1 178 ? -7.694 -9.802 -2.701 1.00 98.25 178 ILE A N 1
ATOM 1409 C CA . ILE A 1 178 ? -9.037 -10.002 -2.142 1.00 98.25 178 ILE A CA 1
ATOM 1410 C C . ILE A 1 178 ? -8.943 -10.817 -0.860 1.00 98.25 178 ILE A C 1
ATOM 1412 O O . ILE A 1 178 ? -9.443 -10.377 0.167 1.00 98.25 178 ILE A O 1
ATOM 1416 N N . LYS A 1 179 ? -8.226 -11.945 -0.898 1.00 98.31 179 LYS A N 1
ATOM 1417 C CA . LYS A 1 179 ? -8.032 -12.790 0.276 1.00 98.31 179 LYS A CA 1
ATOM 1418 C C . LYS A 1 179 ? -7.393 -12.009 1.424 1.00 98.31 179 LYS A C 1
ATOM 1420 O O . LYS A 1 179 ? -7.878 -12.060 2.541 1.00 98.31 179 LYS A O 1
ATOM 1425 N N . PHE A 1 180 ? -6.334 -11.251 1.147 1.00 98.31 180 PHE A N 1
ATOM 1426 C CA . PHE A 1 180 ? -5.650 -10.452 2.165 1.00 98.31 180 PHE A CA 1
ATOM 1427 C C . PHE A 1 180 ? -6.543 -9.398 2.828 1.00 98.31 180 PHE A C 1
ATOM 1429 O O . PHE A 1 180 ? -6.365 -9.125 4.013 1.00 98.31 180 PHE A O 1
ATOM 1436 N N . ILE A 1 181 ? -7.461 -8.792 2.070 1.00 98.06 181 ILE A N 1
ATOM 1437 C CA . ILE A 1 181 ? -8.431 -7.832 2.603 1.00 98.06 181 ILE A CA 1
ATOM 1438 C C . ILE A 1 181 ? -9.497 -8.568 3.418 1.00 98.06 181 ILE A C 1
ATOM 1440 O O . ILE A 1 181 ? -9.739 -8.184 4.553 1.00 98.06 181 ILE A O 1
ATOM 1444 N N . THR A 1 182 ? -10.090 -9.631 2.868 1.00 97.56 182 THR A N 1
ATOM 1445 C CA . THR A 1 182 ? -11.137 -10.416 3.537 1.00 97.56 182 THR A CA 1
ATOM 1446 C C . THR A 1 182 ? -10.654 -11.006 4.855 1.00 97.56 182 THR A C 1
ATOM 1448 O O . THR A 1 182 ? -11.294 -10.760 5.865 1.00 97.56 182 THR A O 1
ATOM 1451 N N . ASP A 1 183 ? -9.492 -11.671 4.871 1.00 97.06 183 ASP A N 1
ATOM 1452 C CA . ASP A 1 183 ? -8.930 -12.260 6.096 1.00 97.06 183 ASP A CA 1
ATOM 1453 C C . ASP A 1 183 ? -8.797 -11.212 7.219 1.00 97.06 183 ASP A C 1
ATOM 1455 O O . ASP A 1 183 ? -9.012 -11.511 8.382 1.00 97.06 183 ASP A O 1
ATOM 1459 N N . ARG A 1 184 ? -8.443 -9.967 6.873 1.00 95.69 184 ARG A N 1
ATOM 1460 C CA . ARG A 1 184 ? -8.275 -8.877 7.848 1.00 95.69 184 ARG A CA 1
ATOM 1461 C C . ARG A 1 184 ? -9.588 -8.282 8.324 1.00 95.69 184 ARG A C 1
ATOM 1463 O O . ARG A 1 184 ? -9.665 -7.855 9.462 1.00 95.69 184 ARG A O 1
ATOM 1470 N N . LEU A 1 185 ? -10.582 -8.203 7.444 1.00 94.94 185 LEU A N 1
ATOM 1471 C CA . LEU A 1 185 ? -11.916 -7.764 7.840 1.00 94.94 185 LEU A CA 1
ATOM 1472 C C . LEU A 1 185 ? -12.544 -8.776 8.804 1.00 94.94 185 LEU A C 1
ATOM 1474 O O . LEU A 1 185 ? -13.133 -8.366 9.791 1.00 94.94 185 LEU A O 1
ATOM 1478 N N . GLU A 1 186 ? -12.353 -10.074 8.553 1.00 93.69 186 GLU A N 1
ATOM 1479 C CA . GLU A 1 186 ? -12.798 -11.145 9.454 1.00 93.69 186 GLU A CA 1
ATOM 1480 C C . GLU A 1 186 ? -12.068 -11.084 10.811 1.00 93.69 186 GLU A C 1
ATOM 1482 O O . GLU A 1 186 ? -12.716 -11.159 11.849 1.00 93.69 186 GLU A O 1
ATOM 1487 N N . GLU A 1 187 ? -10.741 -10.878 10.821 1.00 90.38 187 GLU A N 1
ATOM 1488 C CA . GLU A 1 187 ? -9.961 -10.675 12.058 1.00 90.38 187 GLU A CA 1
ATOM 1489 C C . GLU A 1 187 ? -10.460 -9.457 12.868 1.00 90.38 187 GLU A C 1
ATOM 1491 O O . GLU A 1 187 ? -10.625 -9.558 14.083 1.00 90.38 187 GLU A O 1
ATOM 1496 N N . ASP A 1 188 ? -10.728 -8.325 12.204 1.00 86.81 188 ASP A N 1
ATOM 1497 C CA . ASP A 1 188 ? -11.222 -7.103 12.855 1.00 86.81 188 ASP A CA 1
ATOM 1498 C C . ASP A 1 188 ? -12.639 -7.313 13.454 1.00 86.81 188 ASP A C 1
ATOM 1500 O O . ASP A 1 188 ? -12.919 -6.842 14.557 1.00 86.81 188 ASP A O 1
ATOM 1504 N N . GLU A 1 189 ? -13.526 -8.048 12.765 1.00 85.88 189 GLU A N 1
ATOM 1505 C CA . GLU A 1 189 ? -14.877 -8.383 13.255 1.00 85.88 189 GLU A CA 1
ATOM 1506 C C . GLU A 1 189 ? -14.842 -9.309 14.487 1.00 85.88 189 GLU A C 1
ATOM 1508 O O . GLU A 1 189 ? -15.581 -9.088 15.449 1.00 85.88 189 GLU A O 1
ATOM 1513 N N . GLU A 1 190 ? -13.965 -10.320 14.492 1.00 85.88 190 GLU A N 1
ATOM 1514 C CA . GLU A 1 190 ? -13.791 -11.232 15.633 1.00 85.88 190 GLU A CA 1
ATOM 1515 C C . GLU A 1 190 ? -13.272 -10.502 16.887 1.00 85.88 190 GLU A C 1
ATOM 1517 O O . GLU A 1 190 ? -13.738 -10.767 18.003 1.00 85.88 190 GLU A O 1
ATOM 1522 N N . ASP A 1 191 ? -12.331 -9.568 16.717 1.00 80.94 191 ASP A N 1
ATOM 1523 C CA . ASP A 1 191 ? -11.775 -8.769 17.815 1.00 80.94 191 ASP A CA 1
ATOM 1524 C C . ASP A 1 191 ? -12.833 -7.830 18.435 1.00 80.94 191 ASP A C 1
ATOM 1526 O O . ASP A 1 191 ? -12.889 -7.683 19.664 1.00 80.94 191 ASP A O 1
ATOM 1530 N N . ASP A 1 192 ? -13.710 -7.240 17.613 1.00 80.00 192 ASP A N 1
ATOM 1531 C CA . ASP A 1 192 ? -14.822 -6.395 18.070 1.00 80.00 192 ASP A CA 1
ATOM 1532 C C . ASP A 1 192 ? -15.878 -7.200 18.854 1.00 80.00 192 ASP A C 1
ATOM 1534 O O . ASP A 1 192 ? -16.352 -6.752 19.906 1.00 80.00 192 ASP A O 1
ATOM 1538 N N . GLU A 1 193 ? -16.224 -8.410 18.395 1.00 78.44 193 GLU A N 1
ATOM 1539 C CA . GLU A 1 193 ? -17.146 -9.304 19.111 1.00 78.44 193 GLU A CA 1
ATOM 1540 C C . GLU A 1 193 ? -16.567 -9.770 20.457 1.00 78.44 193 GLU A C 1
ATOM 1542 O O . GLU A 1 193 ? -17.274 -9.780 21.470 1.00 78.44 193 GLU A O 1
ATOM 1547 N N . ALA A 1 194 ? -15.274 -10.107 20.503 1.00 75.00 194 ALA A N 1
ATOM 1548 C CA . ALA A 1 194 ? -14.604 -10.547 21.726 1.00 75.00 194 ALA A CA 1
ATOM 1549 C C . ALA A 1 194 ? -14.417 -9.414 22.755 1.00 75.00 194 ALA A C 1
ATOM 1551 O O . ALA A 1 194 ? -14.466 -9.656 23.965 1.00 75.00 194 ALA A O 1
ATOM 1552 N N . GLY A 1 195 ? -14.216 -8.174 22.299 1.00 65.25 195 GLY A N 1
ATOM 1553 C CA . GLY A 1 195 ? -14.076 -6.993 23.157 1.00 65.25 195 GLY A CA 1
ATOM 1554 C C . GLY A 1 195 ? -15.394 -6.470 23.743 1.00 65.25 195 GLY A C 1
ATOM 1555 O O . GLY A 1 195 ? -15.369 -5.745 24.739 1.00 65.25 195 GLY A O 1
ATOM 1556 N N . GLY A 1 196 ? -16.538 -6.839 23.158 1.00 57.44 196 GLY A N 1
ATOM 1557 C CA . GLY A 1 196 ? -17.873 -6.392 23.574 1.00 57.44 196 GLY A CA 1
ATOM 1558 C C . GLY A 1 196 ? -18.482 -7.125 24.779 1.00 57.44 196 GLY A C 1
ATOM 1559 O O . GLY A 1 196 ? -19.452 -6.627 25.349 1.00 57.44 196 GLY A O 1
ATOM 1560 N N . ASP A 1 197 ? -17.923 -8.270 25.186 1.00 51.16 197 ASP A N 1
ATOM 1561 C CA . ASP A 1 197 ? -18.416 -9.099 26.307 1.00 51.16 197 ASP A CA 1
ATOM 1562 C C . ASP A 1 197 ? -17.588 -8.921 27.606 1.00 51.16 197 ASP A C 1
ATOM 1564 O O . ASP A 1 197 ? -17.616 -9.767 28.503 1.00 51.16 197 ASP A O 1
ATOM 1568 N N . SER A 1 198 ? -16.815 -7.827 27.701 1.00 42.62 198 SER A N 1
ATOM 1569 C CA . SER A 1 198 ? -15.902 -7.504 28.821 1.00 42.62 198 SER A CA 1
ATOM 1570 C C . SER A 1 198 ? -16.410 -6.397 29.746 1.00 42.62 198 SER A C 1
ATOM 1572 O O . SER A 1 198 ? -16.820 -5.332 29.234 1.00 42.62 198 SER A O 1
#

Sequence (198 aa):
MANGGRKADVVKGYVEWAIQNNIGVIDVNIPKHLTPSEKSVNYQDEDRMRMQMSDQLATYLWENYIEPNDATSIFFLGVGNAYFGLANLLVTTERVHQRVSGVISFVAESPVRAVSSNTTTWLSKWYKENSLVFVSHLHGVWAGPENSRKLSKRYGRLIPSMNVGLNEMLNAHKEDVIKFITDRLEEDEEDDEAGGDS

Foldseek 3Di:
DPPPPPPPPLVVVVVVVCVVVVHDDDDDDQDPFDDDDPPPPDPDPRVVVSLVVLLVVLVCCCVPPNVVDPQQEAEAEEFEPNVSNVLNCLQPPPPPLRRYQAYEYEYAADDQDFNDDPVPHCSLVSQQVHYDHEYEPPYCLCVDPCVVPDRGSRRHPYDYDPDRDRSVSSVVCVVVVVCSSVVSVVVVVVVVVVVVVD

Secondary structure (DSSP, 8-state):
---------HHHHHHHHHHHTT---------SSPPPPTT--S---HHHHHHHHHHHHHHHHIIIIITTS----EEEEEEGGGHHHHHHHHHHSTTGGGTEEEEEEEESSSPPPP---SS-TTHHHHHHHSEEEEEETTSGGGSSGGGGSPPPGGG-SEEEES--SHHHHHHHTHHHHHHHHHHHHHHHHHHHHHHTT-

InterPro domains:
  IPR019154 Arb2-like domain [PF09757] (8-187)

Mean predicted aligned error: 7.31 Å

Radius of gyration: 18.26 Å; Cα contacts (8 Å, |Δi|>4): 227; chains: 1; bounding box: 45×44×68 Å

Solvent-accessible surface area (backbone atoms only — not comparable to full-atom values): 11740 Å² total; per-residue (Å²): 133,83,79,79,75,75,76,79,61,57,64,54,58,53,53,54,50,34,53,76,70,76,41,89,82,88,87,81,88,76,75,94,69,81,82,80,61,100,78,67,89,63,90,62,58,65,69,58,55,50,49,52,50,39,34,52,50,44,47,50,46,37,66,71,66,47,66,78,47,88,74,59,79,34,73,46,78,20,62,53,75,53,32,53,13,54,43,46,41,67,59,73,46,80,71,50,79,77,29,45,65,34,39,38,33,40,34,34,84,65,83,86,66,69,32,61,45,92,85,48,69,59,44,15,56,53,39,29,74,36,28,44,26,39,28,17,66,85,28,68,86,74,68,45,92,52,76,86,47,86,77,63,43,30,51,28,29,72,37,79,30,96,38,61,52,66,63,54,38,51,61,74,42,43,64,62,50,50,48,58,51,50,57,49,52,53,52,54,51,52,52,53,60,63,61,69,80,111